Protein AF-A0A832WNU3-F1 (afdb_monomer_lite)

pLDDT: mean 85.03, std 15.89, range [37.69, 98.5]

Sequence (268 aa):
MKTITIGTDSLTKKEMKKLVYESEDLPKVQLFNSTDVIAGNPGSNIAIGFVYTWKSDSPPQDVLNIFQRLSNYSALTGLWRTTNGGRYALSNIAANPNINKLVLLVFGQKDNGHSLVDACENFWKYGTDQNGIIRNCKAANPKFEQIPPAALERIRQQADLIIIRDILSTDNLEPVIKALIQEPENAVPVDKFSSLDITYHSNHLQGRLLYDDGARFDSPFVVDLSAGAKNVKFESSNLSSVHGQSIQANNLSDAIEKLASFIFKNGS

Structure (mmCIF, N/CA/C/O backbone):
data_AF-A0A832WNU3-F1
#
_entry.id   AF-A0A832WNU3-F1
#
loop_
_atom_site.group_PDB
_atom_site.id
_atom_site.type_symbol
_atom_site.label_atom_id
_atom_site.label_alt_id
_atom_site.label_comp_id
_atom_site.label_asym_id
_atom_site.label_entity_id
_atom_site.label_seq_id
_atom_site.pdbx_PDB_ins_code
_atom_site.Cartn_x
_atom_site.Cartn_y
_atom_site.Cartn_z
_atom_site.occupancy
_atom_site.B_iso_or_equiv
_atom_site.auth_seq_id
_atom_site.auth_comp_id
_atom_site.auth_asym_id
_atom_site.auth_atom_id
_atom_site.pdbx_PDB_model_num
ATOM 1 N N . MET A 1 1 ? -6.119 -19.976 10.606 1.00 84.44 1 MET A N 1
ATOM 2 C CA . MET A 1 1 ? -6.506 -18.575 10.301 1.00 84.44 1 MET A CA 1
ATOM 3 C C . MET A 1 1 ? -7.988 -18.387 10.587 1.00 84.44 1 MET A C 1
ATOM 5 O O . MET A 1 1 ? -8.791 -19.184 10.112 1.00 84.44 1 MET A O 1
ATOM 9 N N . LYS A 1 2 ? -8.361 -17.350 11.345 1.00 89.62 2 LYS A N 1
ATOM 10 C CA . LYS A 1 2 ? -9.754 -17.063 11.725 1.00 89.62 2 LYS A CA 1
ATOM 11 C C . LYS A 1 2 ? -10.087 -15.591 11.506 1.00 89.62 2 LYS A C 1
ATOM 13 O O . LYS A 1 2 ? -9.317 -14.723 11.902 1.00 89.62 2 LYS A O 1
ATOM 18 N N . THR A 1 3 ? -11.259 -15.310 10.948 1.00 93.00 3 THR A N 1
ATOM 19 C CA . THR A 1 3 ? -11.791 -13.944 10.873 1.00 93.00 3 THR A CA 1
ATOM 20 C C . THR A 1 3 ? -12.499 -13.596 12.179 1.00 93.00 3 THR A C 1
ATOM 22 O O . THR A 1 3 ? -13.338 -14.361 12.659 1.00 93.00 3 THR A O 1
ATOM 25 N N . ILE A 1 4 ? -12.159 -12.448 12.758 1.00 94.69 4 ILE A N 1
ATOM 26 C CA . ILE A 1 4 ? -12.804 -11.884 13.944 1.00 94.69 4 ILE A CA 1
ATOM 27 C C . ILE A 1 4 ? -13.409 -10.522 13.613 1.00 94.69 4 ILE A C 1
ATOM 29 O O . ILE A 1 4 ? -12.869 -9.776 12.796 1.00 94.69 4 ILE A O 1
ATOM 33 N N . THR A 1 5 ? -14.509 -10.189 14.275 1.00 95.50 5 THR A N 1
ATOM 34 C CA . THR A 1 5 ? -15.076 -8.840 14.258 1.00 95.50 5 THR A CA 1
ATOM 35 C C . THR A 1 5 ? -14.388 -8.011 15.332 1.00 95.50 5 THR A C 1
ATOM 37 O O . THR A 1 5 ? -14.342 -8.426 16.488 1.00 95.50 5 THR A O 1
ATOM 40 N N . ILE A 1 6 ? -13.845 -6.858 14.945 1.00 93.62 6 ILE A N 1
ATOM 41 C CA . ILE A 1 6 ? -13.114 -5.950 15.844 1.00 93.62 6 ILE A CA 1
ATOM 42 C C . ILE A 1 6 ? -13.926 -4.709 16.228 1.00 93.62 6 ILE A C 1
ATOM 44 O O . ILE A 1 6 ? -13.536 -3.983 17.132 1.00 93.62 6 ILE A O 1
ATOM 48 N N . GLY A 1 7 ? -15.059 -4.465 15.569 1.00 93.69 7 GLY A N 1
ATOM 49 C CA . GLY A 1 7 ? -15.914 -3.323 15.866 1.00 93.69 7 GLY A CA 1
ATOM 50 C C . GLY A 1 7 ? -16.842 -2.976 14.711 1.00 93.69 7 GLY A C 1
ATOM 51 O O . GLY A 1 7 ? -17.042 -3.764 13.788 1.00 93.69 7 GLY A O 1
ATOM 52 N N . THR A 1 8 ? -17.412 -1.778 14.764 1.00 95.06 8 THR A N 1
ATOM 53 C CA . THR A 1 8 ? -18.182 -1.184 13.666 1.00 95.06 8 THR A CA 1
ATOM 54 C C . THR A 1 8 ? -17.551 0.150 13.315 1.00 95.06 8 THR A C 1
ATOM 56 O O . THR A 1 8 ? -17.298 0.957 14.203 1.00 95.06 8 THR A O 1
ATOM 59 N N . ASP A 1 9 ? -17.316 0.389 12.031 1.00 94.19 9 ASP A N 1
ATOM 60 C CA . ASP A 1 9 ? -16.792 1.654 11.544 1.00 94.19 9 ASP A CA 1
ATOM 61 C C . ASP A 1 9 ? -17.816 2.762 11.820 1.00 94.19 9 ASP A C 1
ATOM 63 O O . ASP A 1 9 ? -18.935 2.756 11.298 1.00 94.19 9 ASP A O 1
ATOM 67 N N . SER A 1 10 ? -17.447 3.714 12.676 1.00 93.69 10 SER A N 1
ATOM 68 C CA . SER A 1 10 ? -18.328 4.801 13.097 1.00 93.69 10 SER A CA 1
ATOM 69 C C . SER A 1 10 ? -18.694 5.750 11.947 1.00 93.69 10 SER A C 1
ATOM 71 O O . SER A 1 10 ? -19.759 6.376 12.006 1.00 93.69 10 SER A O 1
ATOM 73 N N . LEU A 1 11 ? -17.888 5.798 10.884 1.00 92.31 11 LEU A N 1
ATOM 74 C CA . LEU A 1 11 ? -18.064 6.639 9.702 1.00 92.31 11 LEU A CA 1
ATOM 75 C C . LEU A 1 11 ? -18.868 5.923 8.613 1.00 92.31 11 LEU A C 1
ATOM 77 O O . LEU A 1 11 ? -19.805 6.501 8.063 1.00 92.31 11 LEU A O 1
ATOM 81 N N . THR A 1 12 ? -18.550 4.659 8.322 1.00 91.88 12 THR A N 1
ATOM 82 C CA . THR A 1 12 ? -19.212 3.901 7.238 1.00 91.88 12 THR A CA 1
ATOM 83 C C . THR A 1 12 ? -20.362 3.009 7.707 1.00 91.88 12 THR A C 1
ATOM 85 O O . THR A 1 12 ? -21.115 2.495 6.879 1.00 91.88 12 THR A O 1
ATOM 88 N N . LYS A 1 13 ? -20.521 2.835 9.025 1.00 93.81 13 LYS A N 1
ATOM 89 C CA . LYS A 1 13 ? -21.498 1.948 9.685 1.00 93.81 13 LYS A CA 1
ATOM 90 C C . LYS A 1 13 ? -21.360 0.470 9.309 1.00 93.81 13 LYS A C 1
ATOM 92 O O . LYS A 1 13 ? -22.297 -0.303 9.498 1.00 93.81 13 LYS A O 1
ATOM 97 N N . LYS A 1 14 ? -20.204 0.065 8.777 1.00 92.88 14 LYS A N 1
ATOM 98 C CA . LYS A 1 14 ? -19.912 -1.323 8.404 1.00 92.88 14 LYS A CA 1
ATOM 99 C C . LYS A 1 14 ? -19.204 -2.055 9.532 1.00 92.88 14 LYS A C 1
ATOM 101 O O . LYS A 1 14 ? -18.420 -1.474 10.272 1.00 92.88 14 LYS A O 1
ATOM 106 N N . GLU A 1 15 ? -19.462 -3.350 9.633 1.00 94.56 15 GLU A N 1
ATOM 107 C CA . GLU A 1 15 ? -18.726 -4.231 10.533 1.00 94.56 15 GLU A CA 1
ATOM 108 C C . GLU A 1 15 ? -17.251 -4.304 10.105 1.00 94.56 15 GLU A C 1
ATOM 110 O O . GLU A 1 15 ? -16.952 -4.626 8.954 1.00 94.56 15 GLU A O 1
ATOM 115 N N . MET A 1 16 ? -16.337 -4.022 11.033 1.00 95.25 16 MET A N 1
ATOM 116 C CA . MET A 1 16 ? -14.898 -4.121 10.803 1.00 95.25 16 MET A CA 1
ATOM 117 C C . MET A 1 16 ? -14.398 -5.499 11.211 1.00 95.25 16 MET A C 1
ATOM 119 O O . MET A 1 16 ? -14.681 -5.985 12.311 1.00 95.25 16 MET A O 1
ATOM 123 N N . LYS A 1 17 ? -13.612 -6.119 10.331 1.00 96.06 17 LYS A N 1
ATOM 124 C CA . LYS A 1 17 ? -13.084 -7.472 10.525 1.00 96.06 17 LYS A CA 1
ATOM 125 C C . LYS A 1 17 ? -11.567 -7.484 10.450 1.00 96.06 17 LYS A C 1
ATOM 127 O O . LYS A 1 17 ? -10.966 -6.642 9.794 1.00 96.06 17 LYS A O 1
ATOM 132 N N . LYS A 1 18 ? -10.943 -8.462 11.098 1.00 94.69 18 LYS A N 1
ATOM 133 C CA . LYS A 1 18 ? -9.516 -8.774 10.960 1.00 94.69 18 LYS A CA 1
ATOM 134 C C . LYS A 1 18 ? -9.327 -10.272 10.866 1.00 94.69 18 LYS A C 1
ATOM 136 O O . LYS A 1 18 ? -10.077 -11.044 11.460 1.00 94.69 18 LYS A O 1
ATOM 141 N N . LEU A 1 19 ? -8.302 -10.675 10.138 1.00 92.81 19 LEU A N 1
ATOM 142 C CA . LEU A 1 19 ? -7.849 -12.050 10.088 1.00 92.81 19 LEU A CA 1
ATOM 143 C C . LEU A 1 19 ? -6.767 -12.225 11.148 1.00 92.81 19 LEU A C 1
ATOM 145 O O . LEU A 1 19 ? -5.746 -11.535 11.131 1.00 92.81 19 LEU A O 1
ATOM 149 N N . VAL A 1 20 ? -7.007 -13.147 12.072 1.00 89.12 20 VAL A N 1
ATOM 150 C CA . VAL A 1 20 ? -6.032 -13.594 13.061 1.00 89.12 20 VAL A CA 1
ATOM 151 C C . VAL A 1 20 ? -5.353 -14.844 12.526 1.00 89.12 20 VAL A C 1
ATOM 153 O O . VAL A 1 20 ? -5.997 -15.830 12.144 1.00 89.12 20 VAL A O 1
ATOM 156 N N . TYR A 1 21 ? -4.033 -14.769 12.493 1.00 79.75 21 TYR A N 1
ATOM 157 C CA . TYR A 1 21 ? -3.145 -15.854 12.122 1.00 79.75 21 TYR A CA 1
ATOM 158 C C . TYR A 1 21 ? -2.721 -16.574 13.402 1.00 79.75 21 TYR A C 1
ATOM 160 O O . TYR A 1 21 ? -2.352 -15.927 14.382 1.00 79.75 21 TYR A O 1
ATOM 168 N N . GLU A 1 22 ? -2.831 -17.899 13.420 1.00 72.31 22 GLU A N 1
ATOM 169 C CA . GLU A 1 22 ? -2.272 -18.701 14.513 1.00 72.31 22 GLU A CA 1
ATOM 170 C C . GLU A 1 22 ? -0.745 -18.748 14.343 1.00 72.31 22 GLU A C 1
ATOM 172 O O . GLU A 1 22 ? -0.242 -18.485 13.253 1.00 72.31 22 GLU A O 1
ATOM 177 N N . SER A 1 23 ? 0.019 -19.022 15.402 1.00 59.91 23 SER A N 1
ATOM 178 C CA . SER A 1 23 ? 1.489 -18.888 15.389 1.00 59.91 23 SER A CA 1
ATOM 179 C C . SER A 1 23 ? 2.202 -19.732 14.322 1.00 59.91 23 SER A C 1
ATOM 181 O O . SER A 1 23 ? 3.313 -19.391 13.927 1.00 59.91 23 SER A O 1
ATOM 183 N N . GLU A 1 24 ? 1.570 -20.803 13.838 1.00 51.28 24 GLU A N 1
ATOM 184 C CA . GLU A 1 24 ? 2.077 -21.658 12.749 1.00 51.28 24 GLU A CA 1
ATOM 185 C C . GLU A 1 24 ? 1.572 -21.236 11.356 1.00 51.28 24 GLU A C 1
ATOM 187 O O . GLU A 1 24 ? 2.079 -21.680 10.331 1.00 51.28 24 GLU A O 1
ATOM 192 N N . ASP A 1 25 ? 0.603 -20.325 11.325 1.00 53.31 25 ASP A N 1
ATOM 193 C CA . ASP A 1 25 ? -0.147 -19.841 10.169 1.00 53.31 25 ASP A CA 1
ATOM 194 C C . ASP A 1 25 ? 0.306 -18.420 9.800 1.00 53.31 25 ASP A C 1
ATOM 196 O O . ASP A 1 25 ? -0.528 -17.580 9.443 1.00 53.31 25 ASP A O 1
ATOM 200 N N . LEU A 1 26 ? 1.618 -18.118 9.889 1.00 53.41 26 LEU A N 1
ATOM 201 C CA . LEU A 1 26 ? 2.179 -16.901 9.279 1.00 53.41 26 LEU A CA 1
ATOM 202 C C . LEU A 1 26 ? 1.494 -16.730 7.921 1.00 53.41 26 LEU A C 1
ATOM 204 O O . LEU A 1 26 ? 1.375 -17.734 7.203 1.00 53.41 26 LEU A O 1
ATOM 208 N N . PRO A 1 27 ? 0.974 -15.529 7.579 1.00 53.97 27 PRO A N 1
ATOM 209 C CA . PRO A 1 27 ? 0.246 -15.383 6.337 1.00 53.97 27 PRO A CA 1
ATOM 210 C C . PRO A 1 27 ? 1.092 -15.999 5.237 1.00 53.97 27 PRO A C 1
ATOM 212 O O . PRO A 1 27 ? 2.325 -15.936 5.295 1.00 53.97 27 PRO A O 1
ATOM 215 N N . LYS A 1 28 ? 0.445 -16.597 4.238 1.00 55.44 28 LYS A N 1
ATOM 216 C CA . LYS A 1 28 ? 1.116 -17.084 3.026 1.00 55.44 28 LYS A CA 1
ATOM 217 C C . LYS A 1 28 ? 1.685 -15.904 2.214 1.00 55.44 28 LYS A C 1
ATOM 219 O O . LYS A 1 28 ? 1.534 -15.863 0.998 1.00 55.44 28 LYS A O 1
ATOM 224 N N . VAL A 1 29 ? 2.272 -14.913 2.890 1.00 53.53 29 VAL A N 1
ATOM 225 C CA . VAL A 1 29 ? 3.150 -13.884 2.380 1.00 53.53 29 VAL A CA 1
ATOM 226 C C . VAL A 1 29 ? 4.210 -14.635 1.619 1.00 53.53 29 VAL A C 1
ATOM 228 O O . VAL A 1 29 ? 5.020 -15.383 2.168 1.00 53.53 29 VAL A O 1
ATOM 231 N N . GLN A 1 30 ? 4.158 -14.465 0.317 1.00 54.81 30 GLN A N 1
ATOM 232 C CA . GLN A 1 30 ? 5.198 -14.955 -0.538 1.00 54.81 30 GLN A CA 1
ATOM 233 C C . GLN A 1 30 ? 6.339 -13.943 -0.393 1.00 54.81 30 GLN A C 1
ATOM 235 O O . GLN A 1 30 ? 6.433 -12.964 -1.132 1.00 54.81 30 GLN A O 1
ATOM 240 N N . LEU A 1 31 ? 7.151 -14.104 0.657 1.00 55.78 31 LEU A N 1
ATOM 241 C CA . LEU A 1 31 ? 8.293 -13.235 0.945 1.00 55.78 31 LEU A CA 1
ATOM 242 C C . LEU A 1 31 ? 9.342 -13.404 -0.157 1.00 55.78 31 LEU A C 1
ATOM 244 O O . LEU A 1 31 ? 10.306 -14.155 -0.040 1.00 55.78 31 LEU A O 1
ATOM 248 N N . PHE A 1 32 ? 9.118 -12.722 -1.270 1.00 55.00 32 PHE A N 1
ATOM 249 C CA . PHE A 1 32 ? 10.054 -12.636 -2.367 1.00 55.00 32 PHE A CA 1
ATOM 250 C C . PHE A 1 32 ? 11.049 -11.522 -2.068 1.00 55.00 32 PHE A C 1
ATOM 252 O O . PHE A 1 32 ? 10.648 -10.406 -1.741 1.00 55.00 32 PHE A O 1
ATOM 259 N N . ASN A 1 33 ? 12.335 -11.833 -2.235 1.00 54.06 33 ASN A N 1
ATOM 260 C CA . ASN A 1 33 ? 13.451 -10.907 -2.041 1.00 54.06 33 ASN A CA 1
ATOM 261 C C . ASN A 1 33 ? 13.615 -10.432 -0.578 1.00 54.06 33 ASN A C 1
ATOM 263 O O . ASN A 1 33 ? 13.489 -9.251 -0.265 1.00 54.06 33 ASN A O 1
ATOM 267 N N . SER A 1 34 ? 13.888 -11.380 0.329 1.00 57.03 34 SER A N 1
ATOM 268 C CA . SER A 1 34 ? 13.914 -11.183 1.790 1.00 57.03 34 SER A CA 1
ATOM 269 C C . SER A 1 34 ? 14.925 -10.154 2.309 1.00 57.03 34 SER A C 1
ATOM 271 O O . SER A 1 34 ? 14.831 -9.762 3.466 1.00 57.03 34 SER A O 1
ATOM 273 N N . THR A 1 35 ? 15.899 -9.724 1.503 1.00 67.12 35 THR A N 1
ATOM 274 C CA . THR A 1 35 ? 16.867 -8.689 1.909 1.00 67.12 35 THR A CA 1
ATOM 275 C C . THR A 1 35 ? 16.283 -7.281 1.849 1.00 67.12 35 THR A C 1
ATOM 277 O O . THR A 1 35 ? 16.726 -6.411 2.591 1.00 67.12 35 THR A O 1
ATOM 280 N N . ASP A 1 36 ? 15.265 -7.070 1.011 1.00 78.25 36 ASP A N 1
ATOM 281 C CA . ASP A 1 36 ? 14.705 -5.746 0.722 1.00 78.25 36 ASP A CA 1
ATOM 282 C C . ASP A 1 36 ? 13.327 -5.539 1.363 1.00 78.25 36 ASP A C 1
ATOM 284 O O . ASP A 1 36 ? 12.687 -4.512 1.133 1.00 78.25 36 ASP A O 1
ATOM 288 N N . VAL A 1 37 ? 12.853 -6.515 2.144 1.00 85.62 37 VAL A N 1
ATOM 289 C CA . VAL A 1 37 ? 11.527 -6.528 2.770 1.00 85.62 37 VAL A CA 1
ATOM 290 C C . VAL A 1 37 ? 11.649 -6.928 4.237 1.00 85.62 37 VAL A C 1
ATOM 292 O O . VAL A 1 37 ? 12.179 -7.986 4.561 1.00 85.62 37 VAL A O 1
ATOM 295 N N . ILE A 1 38 ? 11.087 -6.113 5.125 1.00 87.50 38 ILE A N 1
ATOM 296 C CA . ILE A 1 38 ? 10.845 -6.455 6.524 1.00 87.50 38 ILE A CA 1
ATOM 297 C C . ILE A 1 38 ? 9.379 -6.865 6.668 1.00 87.50 38 ILE A C 1
ATOM 299 O O . ILE A 1 38 ? 8.469 -6.095 6.347 1.00 87.50 38 ILE A O 1
ATOM 303 N N . ALA A 1 39 ? 9.161 -8.074 7.181 1.00 87.25 39 ALA A N 1
ATOM 304 C CA . ALA A 1 39 ? 7.858 -8.505 7.666 1.00 87.25 39 ALA A CA 1
ATOM 305 C C . ALA A 1 39 ? 7.650 -7.977 9.091 1.00 87.25 39 ALA A C 1
ATOM 307 O O . ALA A 1 39 ? 8.493 -8.190 9.962 1.00 87.25 39 ALA A O 1
ATOM 308 N N . GLY A 1 40 ? 6.543 -7.270 9.307 1.00 88.31 40 GLY A N 1
ATOM 309 C CA . GLY A 1 40 ? 6.140 -6.768 10.617 1.00 88.31 40 GLY A CA 1
ATOM 310 C C . GLY A 1 40 ? 4.966 -7.563 11.185 1.00 88.31 40 GLY A C 1
ATOM 311 O O . GLY A 1 40 ? 4.891 -8.783 11.038 1.00 88.31 40 GLY A O 1
ATOM 312 N N . ASN A 1 41 ? 4.027 -6.876 11.837 1.00 89.81 41 ASN A N 1
ATOM 313 C CA . ASN A 1 41 ? 2.851 -7.519 12.419 1.00 89.81 41 ASN A CA 1
ATOM 314 C C . ASN A 1 41 ? 1.847 -7.910 11.313 1.00 89.81 41 ASN A C 1
ATOM 316 O O . ASN A 1 41 ? 1.248 -7.015 10.714 1.00 89.81 41 ASN A O 1
ATOM 320 N N . PRO A 1 42 ? 1.561 -9.204 11.076 1.00 89.69 42 PRO A N 1
ATOM 321 C CA . PRO A 1 42 ? 0.618 -9.629 10.037 1.00 89.69 42 PRO A CA 1
ATOM 322 C C . PRO A 1 42 ? -0.830 -9.142 10.252 1.00 89.69 42 PRO A C 1
ATOM 324 O O . PRO A 1 42 ? -1.627 -9.147 9.310 1.00 89.69 42 PRO A O 1
ATOM 327 N N . GLY A 1 43 ? -1.181 -8.710 11.469 1.00 91.75 43 GLY A N 1
ATOM 328 C CA . GLY A 1 43 ? -2.453 -8.060 11.799 1.00 91.75 43 GLY A CA 1
ATOM 329 C C . GLY A 1 43 ? -2.548 -6.581 11.394 1.00 91.75 43 GLY A C 1
ATOM 330 O O . GLY A 1 43 ? -3.654 -6.033 11.333 1.00 91.75 43 GLY A O 1
ATOM 331 N N . SER A 1 44 ? -1.414 -5.929 11.110 1.00 94.88 44 SER A N 1
ATOM 332 C CA . SER A 1 44 ? -1.383 -4.526 10.686 1.00 94.88 44 SER A CA 1
ATOM 333 C C . SER A 1 44 ? -2.067 -4.345 9.331 1.00 94.88 44 SER A C 1
ATOM 335 O O . SER A 1 44 ? -2.042 -5.225 8.468 1.00 94.88 44 SER A O 1
ATOM 337 N N . ASN A 1 45 ? -2.688 -3.182 9.148 1.00 97.38 45 ASN A N 1
ATOM 338 C CA . ASN A 1 45 ? -3.375 -2.819 7.919 1.00 97.38 45 ASN A CA 1
ATOM 339 C C . ASN A 1 45 ? -2.500 -2.141 6.863 1.00 97.38 45 ASN A C 1
ATOM 341 O O . ASN A 1 45 ? -2.990 -1.832 5.775 1.00 97.38 45 ASN A O 1
ATOM 345 N N . ILE A 1 46 ? -1.223 -1.916 7.161 1.00 98.12 46 ILE A N 1
ATOM 346 C CA . ILE A 1 46 ? -0.347 -1.093 6.331 1.00 98.12 46 ILE A CA 1
ATOM 347 C C . ILE A 1 46 ? 0.708 -1.953 5.638 1.00 98.12 46 ILE A C 1
ATOM 349 O O . ILE A 1 46 ? 1.425 -2.722 6.280 1.00 98.12 46 ILE A O 1
ATOM 353 N N . ALA A 1 47 ? 0.861 -1.750 4.332 1.00 97.62 47 ALA A N 1
ATOM 354 C CA . ALA A 1 47 ? 2.074 -2.056 3.586 1.00 97.62 47 ALA A CA 1
ATOM 355 C C . ALA A 1 47 ? 2.786 -0.750 3.204 1.00 97.62 47 ALA A C 1
ATOM 357 O O . ALA A 1 47 ? 2.133 0.199 2.772 1.00 97.62 47 ALA A O 1
ATOM 358 N N . ILE A 1 48 ? 4.112 -0.699 3.338 1.00 97.81 48 ILE A N 1
ATOM 359 C CA . ILE A 1 48 ? 4.927 0.483 3.033 1.00 97.81 48 ILE A CA 1
ATOM 360 C C . ILE A 1 48 ? 5.945 0.146 1.940 1.00 97.81 48 ILE A C 1
ATOM 362 O O . ILE A 1 48 ? 6.761 -0.761 2.085 1.00 97.81 48 ILE A O 1
ATOM 366 N N . GLY A 1 49 ? 5.915 0.901 0.845 1.00 95.75 49 GLY A N 1
ATOM 367 C CA . GLY A 1 49 ? 6.905 0.867 -0.224 1.00 95.75 49 GLY A CA 1
ATOM 368 C C . GLY A 1 49 ? 7.797 2.101 -0.176 1.00 95.75 49 GLY A C 1
ATOM 369 O O . GLY A 1 49 ? 7.340 3.215 -0.422 1.00 95.75 49 GLY A O 1
ATOM 370 N N . PHE A 1 50 ? 9.082 1.910 0.094 1.00 94.00 50 PHE A N 1
ATOM 371 C CA . PHE A 1 50 ? 10.099 2.944 -0.066 1.00 94.00 50 PHE A CA 1
ATOM 372 C C . PHE A 1 50 ? 10.506 3.001 -1.531 1.00 94.00 50 PHE A C 1
ATOM 374 O O . PHE A 1 50 ? 11.206 2.116 -2.029 1.00 94.00 50 PHE A O 1
ATOM 381 N N . VAL A 1 51 ? 10.028 4.024 -2.235 1.00 91.88 51 VAL A N 1
ATOM 382 C CA . VAL A 1 51 ? 10.284 4.164 -3.662 1.00 91.88 51 VAL A CA 1
ATOM 383 C C . VAL A 1 51 ? 11.718 4.606 -3.865 1.00 91.88 51 VAL A C 1
ATOM 385 O O . VAL A 1 51 ? 12.170 5.627 -3.352 1.00 91.88 51 VAL A O 1
ATOM 388 N N . TYR A 1 52 ? 12.437 3.807 -4.636 1.00 80.75 52 TYR A N 1
ATOM 389 C CA . TYR A 1 52 ? 13.852 4.001 -4.849 1.00 80.75 52 TYR A CA 1
ATOM 390 C C . TYR A 1 52 ? 14.114 5.118 -5.862 1.00 80.75 52 TYR A C 1
ATOM 392 O O . TYR A 1 52 ? 13.896 4.943 -7.065 1.00 80.75 52 TYR A O 1
ATOM 400 N N . THR A 1 53 ? 14.631 6.245 -5.384 1.00 78.00 53 THR A N 1
ATOM 401 C CA . THR A 1 53 ? 14.931 7.419 -6.217 1.00 78.00 53 THR A CA 1
ATOM 402 C C . THR A 1 53 ? 16.416 7.818 -6.194 1.00 78.00 53 THR A C 1
ATOM 404 O O . THR A 1 53 ? 16.819 8.767 -6.860 1.00 78.00 53 THR A O 1
ATOM 407 N N . TRP A 1 54 ? 17.266 7.079 -5.474 1.00 77.81 54 TRP A N 1
ATOM 408 C CA . TRP A 1 54 ? 18.706 7.345 -5.342 1.00 77.81 54 TRP A CA 1
ATOM 409 C C . TRP A 1 54 ? 19.526 6.755 -6.494 1.00 77.81 54 TRP A C 1
ATOM 411 O O . TRP A 1 54 ? 19.103 5.835 -7.190 1.00 77.81 54 TRP A O 1
ATOM 421 N N . LYS A 1 55 ? 20.738 7.292 -6.679 1.00 74.50 55 LYS A N 1
ATOM 422 C CA . LYS A 1 55 ? 21.702 6.796 -7.675 1.00 74.50 55 LYS A CA 1
ATOM 423 C C . LYS A 1 55 ? 22.521 5.599 -7.187 1.00 74.50 55 LYS A C 1
ATOM 425 O O . LYS A 1 55 ? 22.941 4.796 -8.010 1.00 74.50 55 LYS A O 1
ATOM 430 N N . SER A 1 56 ? 22.811 5.534 -5.888 1.00 78.88 56 SER A N 1
ATOM 431 C CA . SER A 1 56 ? 23.590 4.455 -5.271 1.00 78.88 56 SER A CA 1
ATOM 432 C C . SER A 1 56 ? 22.736 3.221 -5.084 1.00 78.88 56 SER A C 1
ATOM 434 O O . SER A 1 56 ? 21.582 3.383 -4.710 1.00 78.88 56 SER A O 1
ATOM 436 N N . ASP A 1 57 ? 23.331 2.029 -5.220 1.00 73.88 57 ASP A N 1
ATOM 437 C CA . ASP A 1 57 ? 22.625 0.750 -5.068 1.00 73.88 57 ASP A CA 1
ATOM 438 C C . ASP A 1 57 ? 21.964 0.564 -3.686 1.00 73.88 57 ASP A C 1
ATOM 440 O O . ASP A 1 57 ? 20.916 -0.078 -3.595 1.00 73.88 57 ASP A O 1
ATOM 444 N N . SER A 1 58 ? 22.472 1.241 -2.652 1.00 80.69 58 SER A N 1
ATOM 445 C CA . SER A 1 58 ? 21.888 1.267 -1.305 1.00 80.69 58 SER A CA 1
ATOM 446 C C . SER A 1 58 ? 21.193 2.600 -0.985 1.00 80.69 58 SER A C 1
ATOM 448 O O . SER A 1 58 ? 21.687 3.653 -1.408 1.00 80.69 58 SER A O 1
ATOM 450 N N . PRO A 1 59 ? 20.096 2.592 -0.200 1.00 84.44 59 PRO A N 1
ATOM 451 C CA . PRO A 1 59 ? 19.490 3.815 0.319 1.00 84.44 59 PRO A CA 1
ATOM 452 C C . PRO A 1 59 ? 20.428 4.571 1.280 1.00 84.44 59 PRO A C 1
ATOM 454 O O . PRO A 1 59 ? 21.246 3.940 1.955 1.00 84.44 59 PRO A O 1
ATOM 457 N N . PRO A 1 60 ? 20.287 5.903 1.396 1.00 87.81 60 PRO A N 1
ATOM 458 C CA . PRO A 1 60 ? 20.934 6.691 2.445 1.00 87.81 60 PRO A CA 1
ATOM 459 C C . PRO A 1 60 ? 20.647 6.167 3.867 1.00 87.81 60 PRO A C 1
ATOM 461 O O . PRO A 1 60 ? 19.597 5.578 4.127 1.00 87.81 60 PRO A O 1
ATOM 464 N N . GLN A 1 61 ? 21.571 6.384 4.811 1.00 88.75 61 GLN A N 1
ATOM 465 C CA . GLN A 1 61 ? 21.470 5.812 6.163 1.00 88.75 61 GLN A CA 1
ATOM 466 C C . GLN A 1 61 ? 20.254 6.325 6.950 1.00 88.75 61 GLN A C 1
ATOM 468 O O . GLN A 1 61 ? 19.620 5.570 7.681 1.00 88.75 61 GLN A O 1
ATOM 473 N N . ASP A 1 62 ? 19.908 7.597 6.801 1.00 88.81 62 ASP A N 1
ATOM 474 C CA . ASP A 1 62 ? 18.701 8.200 7.367 1.00 88.81 62 ASP A CA 1
ATOM 475 C C . ASP A 1 62 ? 17.426 7.535 6.828 1.00 88.81 62 ASP A C 1
ATOM 477 O O . ASP A 1 62 ? 16.514 7.247 7.606 1.00 88.81 62 ASP A O 1
ATOM 481 N N . VAL A 1 63 ? 17.401 7.196 5.533 1.00 90.12 63 VAL A N 1
ATOM 482 C CA . VAL A 1 63 ? 16.319 6.423 4.905 1.00 90.12 63 VAL A CA 1
ATOM 483 C C . VAL A 1 63 ? 16.248 5.004 5.478 1.00 90.12 63 VAL A C 1
ATOM 485 O O . VAL A 1 63 ? 15.160 4.520 5.784 1.00 90.12 63 VAL A O 1
ATOM 488 N N . LEU A 1 64 ? 17.386 4.336 5.679 1.00 89.56 64 LEU A N 1
ATOM 489 C CA . LEU A 1 64 ? 17.424 3.008 6.306 1.00 89.56 64 LEU A CA 1
ATOM 490 C C . LEU A 1 64 ? 16.938 3.040 7.763 1.00 89.56 64 LEU A C 1
ATOM 492 O O . LEU A 1 64 ? 16.212 2.145 8.196 1.00 89.56 64 LEU A O 1
ATOM 496 N N . ASN A 1 65 ? 17.283 4.088 8.510 1.00 91.81 65 ASN A N 1
ATOM 497 C CA . ASN A 1 65 ? 16.840 4.255 9.892 1.00 91.81 65 ASN A CA 1
ATOM 498 C C . ASN A 1 65 ? 15.314 4.427 9.968 1.00 91.81 65 ASN A C 1
ATOM 500 O O . ASN A 1 65 ? 14.657 3.779 10.786 1.00 91.81 65 ASN A O 1
ATOM 504 N N . ILE A 1 66 ? 14.723 5.260 9.101 1.00 93.62 66 ILE A N 1
ATOM 505 C CA . ILE A 1 66 ? 13.260 5.406 9.052 1.00 93.62 66 ILE A CA 1
ATOM 506 C C . ILE A 1 66 ? 12.583 4.138 8.513 1.00 93.62 66 ILE A C 1
ATOM 508 O O . ILE A 1 66 ? 11.522 3.772 9.007 1.00 93.62 66 ILE A O 1
ATOM 512 N N . PHE A 1 67 ? 13.200 3.426 7.567 1.00 92.69 67 PHE A N 1
ATOM 513 C CA . PHE A 1 67 ? 12.714 2.145 7.049 1.00 92.69 67 PHE A CA 1
ATOM 514 C C . PHE A 1 67 ? 12.532 1.119 8.173 1.00 92.69 67 PHE A C 1
ATOM 516 O O . PHE A 1 67 ? 11.455 0.542 8.317 1.00 92.69 67 PHE A O 1
ATOM 523 N N . GLN A 1 68 ? 13.544 0.964 9.031 1.00 92.00 68 GLN A N 1
ATOM 524 C CA . GLN A 1 68 ? 13.465 0.096 10.209 1.00 92.00 68 GLN A CA 1
ATOM 525 C C . GLN A 1 68 ? 12.459 0.602 11.248 1.00 92.00 68 GLN A C 1
ATOM 527 O O . GLN A 1 68 ? 11.758 -0.189 11.868 1.00 92.00 68 GLN A O 1
ATOM 532 N N . ARG A 1 69 ? 12.361 1.920 11.456 1.00 94.06 69 ARG A N 1
ATOM 533 C CA . ARG A 1 69 ? 11.417 2.480 12.431 1.00 94.06 69 ARG A CA 1
ATOM 534 C C . ARG A 1 69 ? 9.963 2.271 12.009 1.00 94.06 69 ARG A C 1
ATOM 536 O O . ARG A 1 69 ? 9.137 1.911 12.845 1.00 94.06 69 ARG A O 1
ATOM 543 N N . LEU A 1 70 ? 9.650 2.497 10.731 1.00 95.81 70 LEU A N 1
ATOM 5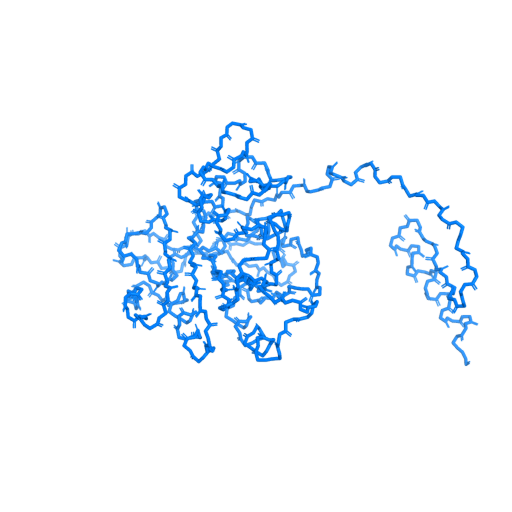44 C CA . LEU A 1 70 ? 8.289 2.381 10.204 1.00 95.81 70 LEU A CA 1
ATOM 545 C C . LEU A 1 70 ? 7.830 0.929 10.047 1.00 95.81 70 LEU A C 1
ATOM 547 O O . LEU A 1 70 ? 6.628 0.672 10.147 1.00 95.81 70 LEU A O 1
ATOM 551 N N . SER A 1 71 ? 8.755 -0.021 9.872 1.00 93.62 71 SER A N 1
ATOM 552 C CA . SER A 1 71 ? 8.404 -1.438 9.742 1.00 93.62 71 SER A CA 1
ATOM 553 C C . SER A 1 71 ? 7.663 -1.983 10.968 1.00 93.62 71 SER A C 1
ATOM 555 O O . SER A 1 71 ? 6.759 -2.802 10.801 1.00 93.62 71 SER A O 1
ATOM 557 N N . ASN A 1 72 ? 7.929 -1.434 12.162 1.00 93.38 72 ASN A N 1
ATOM 558 C CA . ASN A 1 72 ? 7.247 -1.769 13.420 1.00 93.38 72 ASN A CA 1
ATOM 559 C C . ASN A 1 72 ? 5.729 -1.511 13.406 1.00 93.38 72 ASN A C 1
ATOM 561 O O . ASN A 1 72 ? 5.003 -2.104 14.201 1.00 93.38 72 ASN A O 1
ATOM 565 N N . TYR A 1 73 ? 5.238 -0.636 12.524 1.00 95.44 73 TYR A N 1
ATOM 566 C CA . TYR A 1 73 ? 3.811 -0.302 12.412 1.00 95.44 73 TYR A CA 1
ATOM 567 C C . TYR A 1 73 ? 3.108 -1.036 11.265 1.00 95.44 73 TYR A C 1
ATOM 569 O O . TYR A 1 73 ? 1.883 -0.996 11.154 1.00 95.44 73 TYR A O 1
ATOM 577 N N . SER A 1 74 ? 3.869 -1.694 10.392 1.00 95.56 74 SER A N 1
ATOM 578 C CA . SER A 1 74 ? 3.375 -2.275 9.144 1.00 95.56 74 SER A CA 1
ATOM 579 C C . SER A 1 74 ? 3.255 -3.794 9.219 1.00 95.56 74 SER A C 1
ATOM 581 O O . SER A 1 74 ? 3.908 -4.442 10.036 1.00 95.56 74 SER A O 1
ATOM 583 N N . ALA A 1 75 ? 2.468 -4.372 8.318 1.00 93.88 75 ALA A N 1
ATOM 584 C CA . ALA A 1 75 ? 2.558 -5.794 8.017 1.00 93.88 75 ALA A CA 1
ATOM 585 C C . ALA A 1 75 ? 3.777 -6.080 7.137 1.00 93.88 75 ALA A C 1
ATOM 587 O O . ALA A 1 75 ? 4.441 -7.101 7.305 1.00 93.88 75 ALA A O 1
ATOM 588 N N . LEU A 1 76 ? 4.073 -5.170 6.207 1.00 92.88 76 LEU A N 1
ATOM 589 C CA . LEU A 1 76 ? 5.175 -5.284 5.260 1.00 92.88 76 LEU A CA 1
ATOM 590 C C . LEU A 1 76 ? 5.784 -3.912 5.003 1.00 92.88 76 LEU A C 1
ATOM 592 O O . LEU A 1 76 ? 5.064 -2.961 4.708 1.00 92.88 76 LEU A O 1
ATOM 596 N N . THR A 1 77 ? 7.107 -3.830 5.038 1.00 94.44 77 THR A N 1
ATOM 597 C CA . THR A 1 77 ? 7.853 -2.653 4.590 1.00 94.44 77 THR A CA 1
ATOM 598 C C . THR A 1 77 ? 8.950 -3.098 3.642 1.00 94.44 77 THR A C 1
ATOM 600 O O . THR A 1 77 ? 9.705 -4.001 3.981 1.00 94.44 77 THR A O 1
ATOM 603 N N . GLY A 1 78 ? 9.048 -2.500 2.455 1.00 92.56 78 GLY A N 1
ATOM 604 C CA . GLY A 1 78 ? 10.035 -2.922 1.465 1.00 92.56 78 GLY A CA 1
ATOM 605 C C . GLY A 1 78 ? 10.547 -1.807 0.564 1.00 92.56 78 GLY A C 1
ATOM 606 O O . GLY A 1 78 ? 9.880 -0.791 0.366 1.00 92.56 78 GLY A O 1
ATOM 607 N N . LEU A 1 79 ? 11.749 -1.999 0.025 1.00 90.62 79 LEU A N 1
ATOM 608 C CA . LEU A 1 79 ? 12.323 -1.135 -1.003 1.00 90.62 79 LEU A CA 1
ATOM 609 C C . LEU A 1 79 ? 11.713 -1.499 -2.363 1.00 90.62 79 LEU A C 1
ATOM 611 O O . LEU A 1 79 ? 11.680 -2.667 -2.747 1.00 90.62 79 LEU A O 1
ATOM 615 N N . TRP A 1 80 ? 11.238 -0.507 -3.118 1.00 90.38 80 TRP A N 1
ATOM 616 C CA . TRP A 1 80 ? 10.550 -0.738 -4.387 1.00 90.38 80 TRP A CA 1
ATOM 617 C C . TRP A 1 80 ? 11.094 0.165 -5.496 1.00 90.38 80 TRP A C 1
ATOM 619 O O . TRP A 1 80 ? 10.893 1.379 -5.512 1.00 90.38 80 TRP A O 1
ATOM 629 N N . ARG A 1 81 ? 11.810 -0.447 -6.447 1.00 85.56 81 ARG A N 1
ATOM 630 C CA . ARG A 1 81 ? 12.544 0.274 -7.497 1.00 85.56 81 ARG A CA 1
ATOM 631 C C . ARG A 1 81 ? 11.815 0.391 -8.832 1.00 85.56 81 ARG A C 1
ATOM 633 O O . ARG A 1 81 ? 11.902 1.434 -9.473 1.00 85.56 81 ARG A O 1
ATOM 640 N N . THR A 1 82 ? 11.139 -0.667 -9.279 1.00 87.25 82 THR A N 1
ATOM 641 C CA . THR A 1 82 ? 10.622 -0.766 -10.656 1.00 87.25 82 THR A CA 1
ATOM 642 C C . THR A 1 82 ? 9.214 -1.350 -10.707 1.00 87.25 82 THR A C 1
ATOM 644 O O . THR A 1 82 ? 8.781 -2.047 -9.785 1.00 87.25 82 THR A O 1
ATOM 647 N N . THR A 1 83 ? 8.505 -1.128 -11.816 1.00 88.00 83 THR A N 1
ATOM 648 C CA . THR A 1 83 ? 7.182 -1.726 -12.070 1.00 88.00 83 THR A CA 1
ATOM 649 C C . THR A 1 83 ? 7.219 -3.258 -12.086 1.00 88.00 83 THR A C 1
ATOM 651 O O . THR A 1 83 ? 6.288 -3.891 -11.593 1.00 88.00 83 THR A O 1
ATOM 654 N N . ASN A 1 84 ? 8.330 -3.868 -12.516 1.00 86.19 84 ASN A N 1
ATOM 655 C CA . ASN A 1 84 ? 8.524 -5.325 -12.490 1.00 86.19 84 ASN A CA 1
ATOM 656 C C . ASN A 1 84 ? 8.483 -5.903 -11.066 1.00 86.19 84 ASN A C 1
ATOM 658 O O . ASN A 1 84 ? 7.973 -7.004 -10.864 1.00 86.19 84 ASN A O 1
ATOM 662 N N . GLY A 1 85 ? 8.979 -5.156 -10.072 1.00 87.62 85 GLY A N 1
ATOM 663 C CA . GLY A 1 85 ? 8.875 -5.530 -8.656 1.00 87.62 85 GLY A CA 1
ATOM 664 C C . GLY A 1 85 ? 7.433 -5.550 -8.139 1.00 87.62 85 GLY A C 1
ATOM 665 O O . GLY A 1 85 ? 7.150 -6.181 -7.120 1.00 87.62 85 GLY A O 1
ATOM 666 N N . GLY A 1 86 ? 6.499 -4.934 -8.875 1.00 89.31 86 GLY A N 1
ATOM 667 C CA . GLY A 1 86 ? 5.085 -4.914 -8.529 1.00 89.31 86 GLY A CA 1
ATOM 668 C C . GLY A 1 86 ? 4.481 -6.302 -8.406 1.00 89.31 86 GLY A C 1
ATOM 669 O O . GLY A 1 86 ? 3.638 -6.499 -7.541 1.00 89.31 86 GLY A O 1
ATOM 670 N N . ARG A 1 87 ? 4.974 -7.304 -9.145 1.00 89.75 87 ARG A N 1
ATOM 671 C CA . ARG A 1 87 ? 4.488 -8.681 -8.983 1.00 89.75 87 ARG A CA 1
ATOM 672 C C . ARG A 1 87 ? 4.677 -9.223 -7.566 1.00 89.75 87 ARG A C 1
ATOM 674 O O . ARG A 1 87 ? 3.848 -9.978 -7.078 1.00 89.75 87 ARG A O 1
ATOM 681 N N . TYR A 1 88 ? 5.747 -8.822 -6.889 1.00 89.19 88 TYR A N 1
ATOM 682 C CA . TYR A 1 88 ? 6.046 -9.275 -5.536 1.00 89.19 88 TYR A CA 1
ATOM 683 C C . TYR A 1 88 ? 5.272 -8.457 -4.505 1.00 89.19 88 TYR A C 1
ATOM 685 O O . TYR A 1 88 ? 4.591 -9.024 -3.654 1.00 89.19 88 TYR A O 1
ATOM 693 N N . ALA A 1 89 ? 5.314 -7.127 -4.629 1.00 91.88 89 ALA A N 1
ATOM 694 C CA . ALA A 1 89 ? 4.607 -6.226 -3.723 1.00 91.88 89 ALA A CA 1
ATOM 695 C C . ALA A 1 89 ? 3.090 -6.484 -3.740 1.00 91.88 89 ALA A C 1
ATOM 697 O O . ALA A 1 89 ? 2.477 -6.698 -2.698 1.00 91.88 89 ALA A O 1
ATOM 698 N N . LEU A 1 90 ? 2.493 -6.542 -4.931 1.00 94.56 90 LEU A N 1
ATOM 699 C CA . LEU A 1 90 ? 1.055 -6.720 -5.114 1.00 94.56 90 LEU A CA 1
ATOM 700 C C . LEU A 1 90 ? 0.579 -8.120 -4.709 1.00 94.56 90 LEU A C 1
ATOM 702 O O . LEU A 1 90 ? -0.472 -8.235 -4.082 1.00 94.56 90 LEU A O 1
ATOM 706 N N . SER A 1 91 ? 1.359 -9.173 -4.984 1.00 92.31 91 SER A N 1
ATOM 707 C CA . SER A 1 91 ? 1.024 -10.531 -4.519 1.00 92.31 91 SER A CA 1
ATOM 708 C C . SER A 1 91 ? 1.020 -10.622 -2.996 1.00 92.31 91 SER A C 1
ATOM 710 O O . SER A 1 91 ? 0.123 -11.230 -2.420 1.00 92.31 91 SER A O 1
ATOM 712 N N . ASN A 1 92 ? 1.974 -9.967 -2.330 1.00 91.25 92 ASN A N 1
ATOM 713 C CA . ASN A 1 92 ? 2.027 -9.941 -0.872 1.00 91.25 92 ASN A CA 1
ATOM 714 C C . ASN A 1 92 ? 0.871 -9.166 -0.238 1.00 91.25 92 ASN A C 1
ATOM 716 O O . ASN A 1 92 ? 0.333 -9.601 0.778 1.00 91.25 92 ASN A O 1
ATOM 720 N N . ILE A 1 93 ? 0.446 -8.064 -0.861 1.00 94.69 93 ILE A N 1
ATOM 721 C CA . ILE A 1 93 ? -0.763 -7.343 -0.448 1.00 94.69 93 ILE A CA 1
ATOM 722 C C . ILE A 1 93 ? -1.987 -8.252 -0.600 1.00 94.69 93 ILE A C 1
ATOM 724 O O . ILE A 1 93 ? -2.732 -8.441 0.357 1.00 94.69 93 ILE A O 1
ATOM 728 N N . ALA A 1 94 ? -2.169 -8.875 -1.767 1.00 95.19 94 ALA A N 1
ATOM 729 C CA . ALA A 1 94 ? -3.298 -9.767 -2.038 1.00 95.19 94 ALA A CA 1
ATOM 730 C C . ALA A 1 94 ? -3.359 -10.976 -1.080 1.00 95.19 94 ALA A C 1
ATOM 732 O O . ALA A 1 94 ? -4.445 -11.421 -0.700 1.00 95.19 94 ALA A O 1
ATOM 733 N N . ALA A 1 95 ? -2.198 -11.481 -0.655 1.00 92.88 95 ALA A N 1
ATOM 734 C CA . ALA A 1 95 ? -2.081 -12.609 0.261 1.00 92.88 95 ALA A CA 1
ATOM 735 C C . ALA A 1 95 ? -2.425 -12.270 1.724 1.00 92.88 95 ALA A C 1
ATOM 737 O O . ALA A 1 95 ? -2.695 -13.188 2.496 1.00 92.88 95 ALA A O 1
ATOM 738 N N . ASN A 1 96 ? -2.446 -10.991 2.120 1.00 94.00 96 ASN A N 1
ATOM 739 C CA . ASN A 1 96 ? -2.829 -10.578 3.472 1.00 94.00 96 ASN A CA 1
ATOM 740 C C . ASN A 1 96 ? -4.014 -9.591 3.448 1.00 94.00 96 ASN A C 1
ATOM 742 O O . ASN A 1 96 ? -3.804 -8.383 3.324 1.00 94.00 96 ASN A O 1
ATOM 746 N N . PRO A 1 97 ? -5.257 -10.074 3.640 1.00 95.94 97 PRO A N 1
ATOM 747 C CA . PRO A 1 97 ? -6.460 -9.239 3.626 1.00 95.94 97 PRO A CA 1
ATOM 748 C C . PRO A 1 97 ? -6.522 -8.150 4.696 1.00 95.94 97 PRO A C 1
ATOM 750 O O . PRO A 1 97 ? -7.302 -7.213 4.540 1.00 95.94 97 PRO A O 1
ATOM 753 N N . ASN A 1 98 ? -5.718 -8.251 5.763 1.00 96.50 98 ASN A N 1
ATOM 754 C CA . ASN A 1 98 ? -5.629 -7.182 6.754 1.00 96.50 98 ASN A CA 1
ATOM 755 C C . ASN A 1 98 ? -5.061 -5.901 6.146 1.00 96.50 98 ASN A C 1
ATOM 757 O O . ASN A 1 98 ? -5.441 -4.825 6.597 1.00 96.50 98 ASN A O 1
ATOM 761 N N . ILE A 1 99 ? -4.195 -6.009 5.128 1.00 97.44 99 ILE A N 1
ATOM 762 C CA . ILE A 1 99 ? -3.578 -4.865 4.456 1.00 97.44 99 ILE A CA 1
ATOM 763 C C . ILE A 1 99 ? -4.643 -4.127 3.644 1.00 97.44 99 ILE A C 1
ATOM 765 O O . ILE A 1 99 ? -4.997 -4.553 2.543 1.00 97.44 99 ILE A O 1
ATOM 769 N N . ASN A 1 100 ? -5.113 -3.001 4.178 1.00 97.31 100 ASN A N 1
ATOM 770 C CA . ASN A 1 100 ? -6.075 -2.106 3.537 1.00 97.31 100 ASN A CA 1
ATOM 771 C C . ASN A 1 100 ? -5.480 -0.724 3.194 1.00 97.31 100 ASN A C 1
ATOM 773 O O . ASN A 1 100 ? -6.193 0.134 2.669 1.00 97.31 100 ASN A O 1
ATOM 777 N N . LYS A 1 101 ? -4.182 -0.504 3.445 1.00 98.38 101 LYS A N 1
ATOM 778 C CA . LYS A 1 101 ? -3.423 0.687 3.033 1.00 98.38 101 LYS A CA 1
ATOM 779 C C . LYS A 1 101 ? -2.099 0.270 2.396 1.00 98.38 101 LYS A C 1
ATOM 781 O O . LYS A 1 101 ? -1.321 -0.466 3.000 1.00 98.38 101 LYS A O 1
ATOM 786 N N . LEU A 1 102 ? -1.816 0.786 1.205 1.00 98.44 102 LEU A N 1
ATOM 787 C CA . LEU A 1 102 ? -0.488 0.794 0.600 1.00 98.44 102 LEU A CA 1
ATOM 788 C C . LEU A 1 102 ? 0.052 2.224 0.640 1.00 98.44 102 LEU A C 1
ATOM 790 O O . LEU A 1 102 ? -0.496 3.114 -0.006 1.00 98.44 102 LEU A O 1
ATOM 794 N N . VAL A 1 103 ? 1.140 2.435 1.374 1.00 98.50 103 VAL A N 1
ATOM 795 C CA . VAL A 1 103 ? 1.819 3.728 1.485 1.00 98.50 103 VAL A CA 1
ATOM 796 C C . VAL A 1 103 ? 3.089 3.702 0.648 1.00 98.50 103 VAL A C 1
ATOM 798 O O . VAL A 1 103 ? 3.957 2.864 0.873 1.00 98.50 103 VAL A O 1
ATOM 801 N N . LEU A 1 104 ? 3.229 4.625 -0.297 1.00 97.44 104 LEU A N 1
ATOM 802 C CA . LEU A 1 104 ? 4.452 4.834 -1.065 1.00 97.44 104 LEU A CA 1
ATOM 803 C C . LEU A 1 104 ? 5.170 6.081 -0.556 1.00 97.44 104 LEU A C 1
ATOM 805 O O . LEU A 1 104 ? 4.614 7.177 -0.586 1.00 97.44 104 LEU A O 1
ATOM 809 N N . LEU A 1 105 ? 6.409 5.909 -0.106 1.00 95.75 105 LEU A N 1
ATOM 810 C CA . LEU A 1 105 ? 7.276 6.992 0.346 1.00 95.75 105 LEU A CA 1
ATOM 811 C C . LEU A 1 105 ? 8.268 7.325 -0.764 1.00 95.75 105 LEU A C 1
ATOM 813 O O . LEU A 1 105 ? 9.110 6.496 -1.111 1.00 95.75 105 LEU A O 1
ATOM 817 N N . VAL A 1 106 ? 8.150 8.525 -1.327 1.00 93.19 106 VAL A N 1
ATOM 818 C CA . VAL A 1 106 ? 8.980 9.009 -2.431 1.00 93.19 106 VAL A CA 1
ATOM 819 C C . VAL A 1 106 ? 9.831 10.164 -1.927 1.00 93.19 106 VAL A C 1
ATOM 821 O O . VAL A 1 106 ? 9.338 11.245 -1.609 1.00 93.19 106 VAL A O 1
ATOM 824 N N . PHE A 1 107 ? 11.129 9.929 -1.848 1.00 88.81 107 PHE A N 1
ATOM 825 C CA . PHE A 1 107 ? 12.092 10.925 -1.400 1.00 88.81 107 PHE A CA 1
ATOM 826 C C . PHE A 1 107 ? 12.530 11.786 -2.580 1.00 88.81 107 PHE A C 1
ATOM 828 O O . PHE A 1 107 ? 12.633 11.252 -3.686 1.00 88.81 107 PHE A O 1
ATOM 835 N N . GLY A 1 108 ? 12.771 13.083 -2.328 1.00 74.56 108 GLY A N 1
ATOM 836 C CA . GLY A 1 108 ? 12.815 14.210 -3.289 1.00 74.56 108 GLY A CA 1
ATOM 837 C C . GLY A 1 108 ? 13.851 14.187 -4.425 1.00 74.56 108 GLY A C 1
ATOM 838 O O . GLY A 1 108 ? 14.264 15.230 -4.924 1.00 74.56 108 GLY A O 1
ATOM 839 N N . GLN A 1 109 ? 14.301 13.012 -4.843 1.00 69.38 109 GLN A N 1
ATOM 840 C CA . GLN A 1 109 ? 15.051 12.794 -6.068 1.00 69.38 109 GLN A CA 1
ATOM 841 C C . GLN A 1 109 ? 14.094 12.522 -7.238 1.00 69.38 109 GLN A C 1
ATOM 843 O O . GLN A 1 109 ? 12.980 12.022 -7.078 1.00 69.38 109 GLN A O 1
ATOM 848 N N . LYS A 1 110 ? 14.565 12.840 -8.445 1.00 65.44 110 LYS A N 1
ATOM 849 C CA . LYS A 1 110 ? 13.826 12.645 -9.695 1.00 65.44 110 LYS A CA 1
ATOM 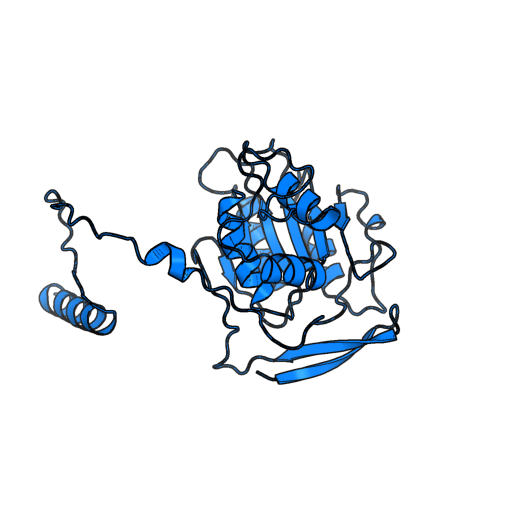850 C C . LYS A 1 110 ? 13.539 11.155 -9.927 1.00 65.44 110 LYS A C 1
ATOM 852 O O . LYS A 1 110 ? 14.359 10.308 -9.580 1.00 65.44 110 LYS A O 1
ATOM 857 N N . ASP A 1 111 ? 12.397 10.856 -10.551 1.00 68.56 111 ASP A N 1
ATOM 858 C CA . ASP A 1 111 ? 12.024 9.497 -10.963 1.00 68.56 111 ASP A CA 1
ATOM 859 C C . ASP A 1 111 ? 13.190 8.792 -11.677 1.00 68.56 111 ASP A C 1
ATOM 861 O O . ASP A 1 111 ? 13.861 9.380 -12.529 1.00 68.56 111 ASP A O 1
ATOM 865 N N . ASN A 1 112 ? 13.426 7.528 -11.327 1.00 73.31 112 ASN A N 1
ATOM 866 C CA . ASN A 1 112 ? 14.547 6.733 -11.832 1.00 73.31 112 ASN A CA 1
ATOM 867 C C . ASN A 1 112 ? 14.361 6.250 -13.291 1.00 73.31 112 ASN A C 1
ATOM 869 O O . ASN A 1 112 ? 15.146 5.436 -13.774 1.00 73.31 112 ASN A O 1
ATOM 873 N N . GLY A 1 113 ? 13.325 6.730 -13.986 1.00 75.94 113 GLY A N 1
ATOM 874 C CA . GLY A 1 113 ? 12.974 6.376 -15.359 1.00 75.94 113 GLY A CA 1
ATOM 875 C C . GLY A 1 113 ? 11.981 5.218 -15.461 1.00 75.94 113 GLY A C 1
ATOM 876 O O . GLY A 1 113 ? 11.392 5.019 -16.522 1.00 75.94 113 GLY A O 1
ATOM 877 N N . HIS A 1 114 ? 11.744 4.470 -14.378 1.00 83.44 114 HIS A N 1
ATOM 878 C CA . HIS A 1 114 ? 10.749 3.397 -14.370 1.00 83.44 114 HIS A CA 1
ATOM 879 C C . HIS A 1 114 ? 9.324 3.902 -14.143 1.00 83.44 114 HIS A C 1
ATOM 881 O O . HIS A 1 114 ? 8.388 3.147 -14.405 1.00 83.44 114 HIS A O 1
ATOM 887 N N . SER A 1 115 ? 9.142 5.142 -13.669 1.00 90.38 115 SER A N 1
ATOM 888 C CA . SER A 1 115 ? 7.823 5.747 -13.443 1.00 90.38 115 SER A CA 1
ATOM 889 C C . SER A 1 115 ? 6.906 4.874 -12.584 1.00 90.38 115 SER A C 1
ATOM 891 O O . SER A 1 115 ? 5.701 4.788 -12.812 1.00 90.38 115 SER A O 1
ATOM 893 N N . LEU A 1 116 ? 7.485 4.215 -11.572 1.00 92.38 116 LEU A N 1
ATOM 894 C CA . LEU A 1 116 ? 6.764 3.304 -10.682 1.00 92.38 116 LEU A CA 1
ATOM 895 C C . LEU A 1 116 ? 5.590 4.008 -9.995 1.00 92.38 116 LEU A C 1
ATOM 897 O O . LEU A 1 116 ? 4.495 3.458 -9.913 1.00 92.38 116 LEU A O 1
ATOM 901 N N . VAL A 1 117 ? 5.812 5.229 -9.508 1.00 93.75 117 VAL A N 1
ATOM 902 C CA . VAL A 1 117 ? 4.776 5.959 -8.775 1.00 93.75 117 VAL A CA 1
ATOM 903 C C . VAL A 1 117 ? 3.626 6.359 -9.697 1.00 93.75 117 VAL A C 1
ATOM 905 O O . VAL A 1 117 ? 2.472 6.254 -9.299 1.00 93.75 117 VAL A O 1
ATOM 908 N N . ASP A 1 118 ? 3.934 6.755 -10.935 1.00 94.31 118 ASP A N 1
ATOM 909 C CA . ASP A 1 118 ? 2.933 7.028 -11.975 1.00 94.31 118 ASP A CA 1
ATOM 910 C C . ASP A 1 118 ? 2.137 5.761 -12.327 1.00 94.31 118 ASP A C 1
ATOM 912 O O . ASP A 1 118 ? 0.913 5.815 -12.432 1.00 94.31 118 ASP A O 1
ATOM 916 N N . ALA A 1 119 ? 2.799 4.605 -12.433 1.00 95.94 119 ALA A N 1
ATOM 917 C CA . ALA A 1 119 ? 2.136 3.324 -12.663 1.00 95.94 119 ALA A CA 1
ATOM 918 C C . ALA A 1 119 ? 1.179 2.952 -11.521 1.00 95.94 119 ALA A C 1
ATOM 920 O O . ALA A 1 119 ? 0.026 2.615 -11.781 1.00 95.94 119 ALA A O 1
ATOM 921 N N . CYS A 1 120 ? 1.616 3.054 -10.262 1.00 96.75 120 CYS A N 1
ATOM 922 C CA . CYS A 1 120 ? 0.757 2.796 -9.104 1.00 96.75 120 CYS A CA 1
ATOM 923 C C . CYS A 1 120 ? -0.424 3.773 -9.051 1.00 96.75 120 CYS A C 1
ATOM 925 O O . CYS A 1 120 ? -1.570 3.349 -8.930 1.00 96.75 120 CYS A O 1
ATOM 927 N N . GLU A 1 121 ? -0.173 5.071 -9.195 1.00 96.94 121 GLU A N 1
ATOM 928 C CA . GLU A 1 121 ? -1.219 6.092 -9.158 1.00 96.94 121 GLU A CA 1
ATOM 929 C C . GLU A 1 121 ? -2.287 5.869 -10.238 1.00 96.94 121 GLU A C 1
ATOM 931 O O . GLU A 1 121 ? -3.484 5.803 -9.940 1.00 96.94 121 GLU A O 1
ATOM 936 N N . ASN A 1 122 ? -1.863 5.681 -11.487 1.00 97.75 122 ASN A N 1
ATOM 937 C CA . ASN A 1 122 ? -2.779 5.445 -12.597 1.00 97.75 122 ASN A CA 1
ATOM 938 C C . ASN A 1 122 ? -3.506 4.102 -12.483 1.00 97.75 122 ASN A C 1
ATOM 940 O O 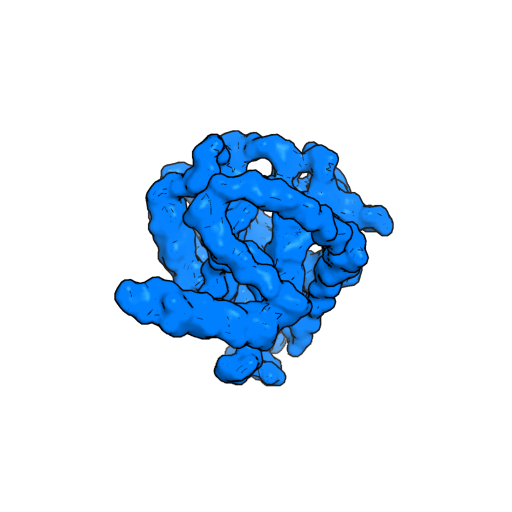. ASN A 1 122 ? -4.680 4.011 -12.843 1.00 97.75 122 ASN A O 1
ATOM 944 N N . PHE A 1 123 ? -2.858 3.073 -11.936 1.00 97.81 123 PHE A N 1
ATOM 945 C CA . PHE A 1 123 ? -3.503 1.791 -11.676 1.00 97.81 123 PHE A CA 1
ATOM 946 C C . PHE A 1 123 ? -4.634 1.920 -10.656 1.00 97.81 123 PHE A C 1
ATOM 948 O O . PHE A 1 123 ? -5.739 1.440 -10.909 1.00 97.81 123 PHE A O 1
ATOM 955 N N . TRP A 1 124 ? -4.413 2.609 -9.535 1.00 97.69 124 TRP A N 1
ATOM 956 C CA . TRP A 1 124 ? -5.486 2.826 -8.565 1.00 97.69 124 TRP A CA 1
ATOM 957 C C . TRP A 1 124 ? -6.626 3.652 -9.168 1.00 97.69 124 TRP A C 1
ATOM 959 O O . TRP A 1 124 ? -7.790 3.254 -9.060 1.00 97.69 124 TRP A O 1
ATOM 96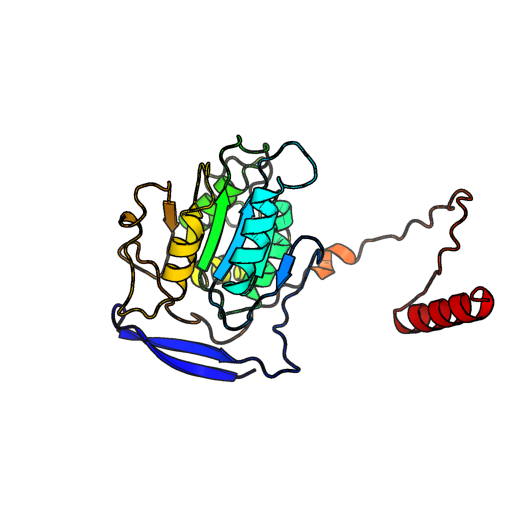9 N N . LYS A 1 125 ? -6.294 4.734 -9.882 1.00 96.44 125 LYS A N 1
ATOM 970 C CA . LYS A 1 125 ? -7.269 5.685 -10.430 1.00 96.44 125 LYS A CA 1
ATOM 971 C C . LYS A 1 125 ? -8.076 5.147 -11.615 1.00 96.44 125 LYS A C 1
ATOM 973 O O . LYS A 1 125 ? -9.278 5.387 -11.694 1.00 96.44 125 LYS A O 1
ATOM 978 N N . TYR A 1 126 ? -7.438 4.429 -12.536 1.00 97.06 126 TYR A N 1
ATOM 979 C CA . TYR A 1 126 ? -8.031 4.056 -13.826 1.00 97.06 126 TYR A CA 1
ATOM 980 C C . TYR A 1 126 ? -8.062 2.546 -14.090 1.00 97.06 126 TYR A C 1
ATOM 982 O O . TYR A 1 126 ? -8.718 2.113 -15.038 1.00 97.06 126 TYR A O 1
ATOM 990 N N . GLY A 1 127 ? -7.388 1.742 -13.265 1.00 96.38 127 GLY A N 1
ATOM 991 C CA . GLY A 1 127 ? -7.293 0.298 -13.448 1.00 96.38 127 GLY A CA 1
ATOM 992 C C . GLY A 1 127 ? -6.464 -0.096 -14.670 1.00 96.38 127 GLY A C 1
ATOM 993 O O . GLY A 1 127 ? -5.588 0.641 -15.133 1.00 96.38 127 GLY A O 1
ATOM 994 N N . THR A 1 128 ? -6.750 -1.288 -15.191 1.00 96.88 128 THR A N 1
ATOM 995 C CA . THR A 1 128 ? -6.092 -1.826 -16.389 1.00 96.88 128 THR A CA 1
ATOM 996 C C . THR A 1 128 ? -7.055 -1.974 -17.567 1.00 96.88 128 THR A C 1
ATOM 998 O O . THR A 1 128 ? -8.279 -1.851 -17.442 1.00 96.88 128 THR A O 1
ATOM 1001 N N . ASP A 1 129 ? -6.513 -2.133 -18.767 1.00 95.12 129 ASP A N 1
ATOM 1002 C CA . ASP A 1 129 ? -7.268 -2.584 -19.932 1.00 95.12 129 ASP A CA 1
ATOM 1003 C C . ASP A 1 129 ? -7.373 -4.123 -19.984 1.00 95.12 129 ASP A C 1
ATOM 1005 O O . ASP A 1 129 ? -6.894 -4.839 -19.105 1.00 95.12 129 ASP A O 1
ATOM 1009 N N . GLN A 1 130 ? -7.991 -4.644 -21.043 1.00 91.94 130 GLN A N 1
ATOM 1010 C CA . GLN A 1 130 ? -8.147 -6.086 -21.273 1.00 91.94 130 GLN A CA 1
ATOM 1011 C C . GLN A 1 130 ? -6.821 -6.859 -21.414 1.00 91.94 130 GLN A C 1
ATOM 1013 O O . GLN A 1 130 ? -6.796 -8.071 -21.222 1.00 91.94 130 GLN A O 1
ATOM 1018 N N . ASN A 1 131 ? -5.716 -6.171 -21.719 1.00 89.75 131 ASN A N 1
ATOM 1019 C CA . ASN A 1 131 ? -4.379 -6.752 -21.842 1.00 89.75 131 ASN A CA 1
ATOM 1020 C C . ASN A 1 131 ? -3.572 -6.643 -20.532 1.00 89.75 131 ASN A C 1
ATOM 1022 O O . ASN A 1 131 ? -2.409 -7.071 -20.474 1.00 89.75 131 ASN A O 1
ATOM 1026 N N . GLY A 1 132 ? -4.164 -6.074 -19.476 1.00 90.75 132 GLY A N 1
ATOM 1027 C CA . GLY A 1 132 ? -3.500 -5.791 -18.206 1.00 90.75 132 GLY A CA 1
ATOM 1028 C C . GLY A 1 132 ? -2.564 -4.580 -18.264 1.00 90.75 132 GLY A C 1
ATOM 1029 O O . GLY A 1 132 ? -1.689 -4.462 -17.409 1.00 90.75 132 GLY A O 1
ATOM 1030 N N . ILE A 1 133 ? -2.704 -3.711 -19.269 1.00 95.19 133 ILE A N 1
ATOM 1031 C CA . ILE A 1 133 ? -1.945 -2.463 -19.381 1.00 95.19 133 ILE A CA 1
ATOM 1032 C C . ILE A 1 133 ? -2.607 -1.402 -18.499 1.00 95.19 133 ILE A C 1
ATOM 1034 O O . ILE A 1 133 ? -3.821 -1.200 -18.548 1.00 95.19 133 ILE A O 1
ATOM 1038 N N . ILE A 1 134 ? -1.807 -0.715 -17.689 1.00 97.31 134 ILE A N 1
ATOM 1039 C CA . ILE A 1 134 ? -2.237 0.375 -16.816 1.00 97.31 134 ILE A CA 1
ATOM 1040 C C . ILE A 1 134 ? -2.619 1.575 -17.684 1.00 97.31 134 ILE A C 1
ATOM 1042 O O . ILE A 1 134 ? -1.808 2.104 -18.447 1.00 97.31 134 ILE A O 1
ATOM 1046 N N . ARG A 1 135 ? -3.871 2.022 -17.561 1.00 97.56 135 ARG A N 1
ATOM 1047 C CA . ARG A 1 135 ? -4.403 3.119 -18.379 1.00 97.56 135 ARG A CA 1
ATOM 1048 C C . ARG A 1 135 ? -3.767 4.447 -17.980 1.00 97.56 135 ARG A C 1
ATOM 1050 O O . ARG A 1 135 ? -3.585 4.702 -16.799 1.00 97.56 135 ARG A O 1
ATOM 1057 N N . ASN A 1 136 ? -3.503 5.317 -18.954 1.00 96.69 136 ASN A N 1
ATOM 1058 C CA . ASN A 1 136 ? -2.925 6.657 -18.751 1.00 96.69 136 ASN A CA 1
ATOM 1059 C C . ASN A 1 136 ? -1.527 6.681 -18.097 1.00 96.69 136 ASN A C 1
ATOM 1061 O O . ASN A 1 136 ? -1.089 7.737 -17.648 1.00 96.69 136 ASN A O 1
ATOM 1065 N N . CYS A 1 137 ? -0.823 5.547 -18.059 1.00 94.69 137 CYS A N 1
ATOM 1066 C CA . CYS A 1 137 ? 0.510 5.453 -17.476 1.00 94.69 137 CYS A CA 1
ATOM 1067 C C . CYS A 1 137 ? 1.605 5.826 -18.485 1.00 94.69 137 CYS A C 1
ATOM 1069 O O . CYS A 1 137 ? 1.542 5.451 -19.655 1.00 94.69 137 CYS A O 1
ATOM 1071 N N . LYS A 1 138 ? 2.624 6.552 -18.014 1.00 90.88 138 LYS A N 1
ATOM 1072 C CA . LYS A 1 138 ? 3.786 6.993 -18.803 1.00 90.88 138 LYS A CA 1
ATOM 1073 C C . LYS A 1 138 ? 4.996 6.066 -18.678 1.00 90.88 138 LYS A C 1
ATOM 1075 O O . LYS A 1 138 ? 6.001 6.295 -19.348 1.00 90.88 138 LYS A O 1
ATOM 1080 N N . ALA A 1 139 ? 4.928 5.056 -17.811 1.00 88.94 139 ALA A N 1
ATOM 1081 C CA . ALA A 1 139 ? 6.016 4.106 -17.622 1.00 88.94 139 ALA A CA 1
ATOM 1082 C C . ALA A 1 139 ? 6.332 3.357 -18.920 1.00 88.94 139 ALA A C 1
ATOM 1084 O O . ALA A 1 139 ? 5.429 2.976 -19.661 1.00 88.94 139 ALA A O 1
ATOM 1085 N N . ALA A 1 140 ? 7.618 3.085 -19.155 1.00 87.81 140 ALA A N 1
ATOM 1086 C CA . ALA A 1 140 ? 8.065 2.328 -20.325 1.00 87.81 140 ALA A CA 1
ATOM 1087 C C . ALA A 1 140 ? 7.462 0.911 -20.376 1.00 87.81 140 ALA A C 1
ATOM 1089 O O . ALA A 1 140 ? 7.166 0.406 -21.455 1.00 87.81 140 ALA A O 1
ATOM 1090 N N . ASN A 1 141 ? 7.251 0.294 -19.206 1.00 88.56 141 ASN A N 1
ATOM 1091 C CA . ASN A 1 141 ? 6.487 -0.943 -19.051 1.00 88.56 141 ASN A CA 1
ATOM 1092 C C . ASN A 1 141 ? 5.278 -0.689 -18.129 1.00 88.56 141 ASN A C 1
ATOM 1094 O O . ASN A 1 141 ? 5.396 -0.863 -16.909 1.00 88.56 141 ASN A O 1
ATOM 1098 N N . PRO A 1 142 ? 4.133 -0.235 -18.674 1.00 92.25 142 PRO A N 1
ATOM 1099 C CA . PRO A 1 142 ? 2.948 0.145 -17.906 1.00 92.25 142 PRO A CA 1
ATOM 1100 C C . PRO A 1 142 ? 2.118 -1.089 -17.524 1.00 92.25 142 PRO A C 1
ATOM 1102 O O . PRO A 1 142 ? 0.926 -1.166 -17.806 1.00 92.25 142 PRO A O 1
ATOM 1105 N N . LYS A 1 143 ? 2.746 -2.096 -16.916 1.00 93.81 143 LYS A N 1
ATOM 1106 C CA . LYS A 1 143 ? 2.098 -3.350 -16.522 1.00 93.81 143 LYS A CA 1
ATOM 1107 C C . LYS A 1 143 ? 2.744 -3.919 -15.266 1.00 93.81 143 LYS A C 1
ATOM 1109 O O . LYS A 1 143 ? 3.963 -3.913 -15.122 1.00 93.81 143 LYS A O 1
ATOM 1114 N N . PHE A 1 144 ? 1.921 -4.475 -14.382 1.00 93.12 144 PHE A N 1
ATOM 1115 C CA . PHE A 1 144 ? 2.393 -5.353 -13.314 1.00 93.12 144 PHE A CA 1
ATOM 1116 C C . PHE A 1 144 ? 2.420 -6.785 -13.840 1.00 93.12 144 PHE A C 1
ATOM 1118 O O . PHE A 1 144 ? 1.416 -7.497 -13.822 1.00 93.12 144 PHE A O 1
ATOM 1125 N N . GLU A 1 145 ? 3.559 -7.177 -14.405 1.00 89.56 145 GLU A N 1
ATOM 1126 C CA . GLU A 1 145 ? 3.709 -8.486 -15.038 1.00 89.56 145 GLU A CA 1
ATOM 1127 C C . GLU A 1 145 ? 3.395 -9.637 -14.080 1.00 89.56 145 GLU A C 1
ATOM 1129 O O . GLU A 1 145 ? 3.650 -9.553 -12.883 1.00 89.56 145 GLU A O 1
ATOM 1134 N N . GLN A 1 146 ? 2.876 -10.739 -14.625 1.00 89.62 146 GLN A N 1
ATOM 1135 C CA . GLN A 1 146 ? 2.575 -11.976 -13.889 1.00 89.62 146 GLN A CA 1
ATOM 1136 C C . GLN A 1 146 ? 1.470 -11.863 -12.824 1.00 89.62 146 GLN A C 1
ATOM 1138 O O . GLN A 1 146 ? 1.128 -12.872 -12.212 1.00 89.62 146 GLN A O 1
ATOM 1143 N N . ILE A 1 147 ? 0.848 -10.692 -12.646 1.00 92.50 147 ILE A N 1
ATOM 1144 C CA . ILE A 1 147 ? -0.359 -10.560 -11.828 1.00 92.50 147 ILE A CA 1
ATOM 1145 C C . ILE A 1 147 ? -1.600 -10.746 -12.715 1.00 92.50 147 ILE A C 1
ATOM 1147 O O . ILE A 1 147 ? -1.774 -10.003 -13.686 1.00 92.50 147 ILE A O 1
ATOM 1151 N N . PRO A 1 148 ? -2.483 -11.718 -12.417 1.00 92.69 148 PRO A N 1
ATOM 1152 C CA . PRO A 1 148 ? -3.703 -11.911 -13.189 1.00 92.69 148 PRO A CA 1
ATOM 1153 C C . PRO A 1 148 ? -4.694 -10.751 -12.962 1.00 92.69 148 PRO A C 1
ATOM 1155 O O . PRO A 1 148 ? -4.748 -10.208 -11.855 1.00 92.69 148 PRO A O 1
ATOM 1158 N N . PRO A 1 149 ? -5.549 -10.406 -13.946 1.00 93.44 149 PRO A N 1
ATOM 1159 C CA . PRO A 1 149 ? -6.509 -9.301 -13.821 1.00 93.44 149 PRO A CA 1
ATOM 1160 C C . PRO A 1 149 ? -7.413 -9.383 -12.583 1.00 93.44 149 PRO A C 1
ATOM 1162 O O . PRO A 1 149 ? -7.661 -8.374 -11.930 1.00 93.44 149 PRO A O 1
ATOM 1165 N N . ALA A 1 150 ? -7.843 -10.592 -12.204 1.00 94.25 150 ALA A N 1
ATOM 1166 C CA . ALA A 1 150 ? -8.647 -10.804 -11.000 1.00 94.25 150 ALA A CA 1
ATOM 1167 C C . ALA A 1 150 ? -7.912 -10.378 -9.715 1.00 94.25 150 ALA A C 1
ATOM 1169 O O . ALA A 1 150 ? -8.524 -9.785 -8.831 1.00 94.25 150 ALA A O 1
ATOM 1170 N N . ALA A 1 151 ? -6.599 -10.625 -9.626 1.00 95.25 151 ALA A N 1
ATOM 1171 C CA . ALA A 1 151 ? -5.788 -10.181 -8.495 1.00 95.25 151 ALA A CA 1
ATOM 1172 C C . ALA A 1 151 ? -5.612 -8.657 -8.495 1.00 95.25 151 ALA A C 1
ATOM 1174 O O . ALA A 1 151 ? -5.694 -8.035 -7.441 1.00 95.25 151 ALA A O 1
ATOM 1175 N N . LEU A 1 152 ? -5.422 -8.041 -9.667 1.00 96.19 152 LEU A N 1
ATOM 1176 C CA . LEU A 1 152 ? -5.310 -6.585 -9.781 1.00 96.19 152 LEU A CA 1
ATOM 1177 C C . LEU A 1 152 ? -6.578 -5.879 -9.278 1.00 96.19 152 LEU A C 1
ATOM 1179 O O . LEU A 1 152 ? -6.492 -5.005 -8.416 1.00 96.19 152 LEU A O 1
ATOM 1183 N N . GLU A 1 153 ? -7.758 -6.291 -9.742 1.00 95.88 153 GLU A N 1
ATOM 1184 C CA . GLU A 1 153 ? -9.017 -5.697 -9.273 1.00 95.88 153 GLU A CA 1
ATOM 1185 C C . GLU A 1 153 ? -9.257 -5.968 -7.783 1.00 95.88 153 GLU A C 1
ATOM 1187 O O . GLU A 1 153 ? -9.635 -5.063 -7.035 1.00 95.88 153 GLU A O 1
ATOM 1192 N N . ARG A 1 154 ? -8.935 -7.180 -7.316 1.00 96.00 154 ARG A N 1
ATOM 1193 C CA . ARG A 1 154 ? -8.996 -7.541 -5.897 1.00 96.00 154 ARG A CA 1
ATOM 1194 C C . ARG A 1 154 ? -8.145 -6.614 -5.027 1.00 96.00 154 ARG A C 1
ATOM 1196 O O . ARG A 1 154 ? -8.598 -6.236 -3.950 1.00 96.00 154 ARG A O 1
ATOM 1203 N N . ILE A 1 155 ? -6.947 -6.237 -5.472 1.00 97.19 155 ILE A N 1
ATOM 1204 C CA . ILE A 1 155 ? -6.040 -5.346 -4.731 1.00 97.19 155 ILE A CA 1
ATOM 1205 C C . ILE A 1 155 ? -6.563 -3.911 -4.698 1.00 97.19 155 ILE A C 1
ATOM 1207 O O . ILE A 1 155 ? -6.546 -3.296 -3.634 1.00 97.19 155 ILE A O 1
ATOM 1211 N N . ARG A 1 156 ? -7.080 -3.394 -5.823 1.00 96.75 156 ARG A N 1
ATOM 1212 C CA . ARG A 1 156 ? -7.687 -2.048 -5.887 1.00 96.75 156 ARG A CA 1
ATOM 1213 C C . ARG A 1 156 ? -8.881 -1.895 -4.949 1.00 96.75 156 ARG A C 1
ATOM 1215 O O . ARG A 1 156 ? -9.169 -0.789 -4.498 1.00 96.75 156 ARG A O 1
ATOM 1222 N N . GLN A 1 157 ? -9.588 -2.991 -4.690 1.00 96.81 157 GLN A N 1
ATOM 1223 C CA . GLN A 1 157 ? -10.661 -3.045 -3.701 1.00 96.81 157 GLN A CA 1
ATOM 1224 C C . GLN A 1 157 ? -10.104 -3.265 -2.284 1.00 96.81 157 GLN A C 1
ATOM 1226 O O . GLN A 1 157 ? -10.602 -2.705 -1.314 1.00 96.81 157 GLN A O 1
ATOM 1231 N N . GLN A 1 158 ? -9.038 -4.053 -2.131 1.00 97.44 158 GLN A N 1
ATOM 1232 C CA . GLN A 1 158 ? -8.480 -4.349 -0.812 1.00 97.44 158 GLN A CA 1
ATOM 1233 C C . GLN A 1 158 ? -7.887 -3.129 -0.124 1.00 97.44 158 GLN A C 1
ATOM 1235 O O . GLN A 1 158 ? -8.130 -2.932 1.061 1.00 97.44 158 GLN A O 1
ATOM 1240 N N . ALA A 1 159 ? -7.078 -2.361 -0.850 1.00 97.94 159 ALA A N 1
ATOM 1241 C CA . ALA A 1 159 ? -6.201 -1.372 -0.254 1.00 97.94 159 ALA A CA 1
ATOM 1242 C C . ALA A 1 159 ? -6.353 -0.009 -0.913 1.00 97.94 159 ALA A C 1
ATOM 1244 O O . ALA A 1 159 ? -6.472 0.100 -2.133 1.00 97.94 159 ALA A O 1
ATOM 1245 N N . ASP A 1 160 ? -6.302 1.035 -0.096 1.00 98.12 160 ASP A N 1
ATOM 1246 C CA . ASP A 1 160 ? -6.166 2.408 -0.570 1.00 98.12 160 ASP A CA 1
ATOM 1247 C C . ASP A 1 160 ? -4.698 2.704 -0.861 1.00 98.12 160 ASP A C 1
ATOM 1249 O O . ASP A 1 160 ? -3.810 2.179 -0.187 1.00 98.12 160 ASP A O 1
ATOM 1253 N N . LEU A 1 161 ? -4.444 3.563 -1.842 1.00 98.50 161 LEU A N 1
ATOM 1254 C CA . LEU A 1 161 ? -3.103 4.028 -2.162 1.00 98.50 161 LEU A CA 1
ATOM 1255 C C . LEU A 1 161 ? -2.880 5.413 -1.563 1.00 98.50 161 LEU A C 1
ATOM 1257 O O . LEU A 1 161 ? -3.602 6.363 -1.869 1.00 98.50 161 LEU A O 1
ATOM 1261 N N . ILE A 1 162 ? -1.836 5.525 -0.752 1.00 98.44 162 ILE A N 1
ATOM 1262 C CA . ILE A 1 162 ? -1.345 6.775 -0.187 1.00 98.44 162 ILE A CA 1
ATOM 1263 C C . ILE A 1 162 ? 0.061 6.989 -0.727 1.00 98.44 162 ILE A C 1
ATOM 1265 O O . ILE A 1 162 ? 0.908 6.109 -0.619 1.00 98.44 162 ILE A O 1
ATOM 1269 N N . ILE A 1 163 ? 0.322 8.147 -1.316 1.00 97.56 163 ILE A N 1
ATOM 1270 C CA . ILE A 1 163 ? 1.638 8.494 -1.856 1.00 97.56 163 ILE A CA 1
ATOM 1271 C C . ILE A 1 163 ? 2.095 9.756 -1.147 1.00 97.56 163 ILE A C 1
ATOM 1273 O O . ILE A 1 163 ? 1.395 10.761 -1.201 1.00 97.56 163 ILE A O 1
ATOM 1277 N N . ILE A 1 164 ? 3.256 9.695 -0.503 1.00 96.38 164 ILE A N 1
ATOM 1278 C CA . ILE A 1 164 ? 3.905 10.843 0.127 1.00 96.38 164 ILE A CA 1
ATOM 1279 C C . ILE A 1 164 ? 5.116 11.194 -0.733 1.00 96.38 164 ILE A C 1
ATOM 1281 O O . ILE A 1 164 ? 6.048 10.391 -0.842 1.00 96.38 164 ILE A O 1
ATOM 1285 N N . ARG A 1 165 ? 5.064 12.350 -1.394 1.00 93.31 165 ARG A N 1
ATOM 1286 C CA . ARG A 1 165 ? 6.065 12.797 -2.367 1.00 93.31 165 ARG A CA 1
ATOM 1287 C C . ARG A 1 165 ? 7.015 13.823 -1.777 1.00 93.31 165 ARG A C 1
ATOM 1289 O O . ARG A 1 165 ? 6.760 14.389 -0.716 1.00 93.31 165 ARG A O 1
ATOM 1296 N N . ASP A 1 166 ? 8.119 14.018 -2.494 1.00 89.75 166 ASP A N 1
ATOM 1297 C CA . ASP A 1 166 ? 9.124 15.043 -2.232 1.00 89.75 166 ASP A CA 1
ATOM 1298 C C . ASP A 1 166 ? 9.567 15.093 -0.765 1.00 89.75 166 ASP A C 1
ATOM 1300 O O . ASP A 1 166 ? 9.751 16.153 -0.172 1.00 89.75 166 ASP A O 1
ATOM 1304 N N . ILE A 1 167 ? 9.754 13.913 -0.164 1.00 91.88 167 ILE A N 1
ATOM 1305 C CA . ILE A 1 167 ? 10.191 13.801 1.225 1.00 91.88 167 ILE A CA 1
ATOM 1306 C C . ILE A 1 167 ? 11.632 14.312 1.317 1.00 91.88 167 ILE A C 1
ATOM 1308 O O . ILE A 1 167 ? 12.554 13.703 0.765 1.00 91.88 167 ILE A O 1
ATOM 1312 N N . LEU A 1 168 ? 11.805 15.431 2.025 1.00 87.50 168 LEU A N 1
ATOM 1313 C CA . LEU A 1 168 ? 13.104 16.049 2.327 1.00 87.50 168 LEU A CA 1
ATOM 1314 C C . LEU A 1 168 ? 13.554 15.812 3.777 1.00 87.50 168 LEU A C 1
ATOM 1316 O O . LEU A 1 168 ? 14.742 15.881 4.068 1.00 87.50 168 LEU A O 1
ATOM 1320 N N . SER A 1 169 ? 12.610 15.534 4.682 1.00 87.38 169 SER A N 1
ATOM 1321 C CA . SER A 1 169 ? 12.862 15.155 6.077 1.00 87.38 169 SER A CA 1
ATOM 1322 C C . SER A 1 169 ? 11.929 14.014 6.484 1.00 87.38 169 SER A C 1
ATOM 1324 O O . SER A 1 169 ? 10.793 13.922 6.017 1.00 87.38 169 SER A O 1
ATOM 1326 N N . THR A 1 170 ? 12.411 13.144 7.372 1.00 87.94 170 THR A N 1
ATOM 1327 C CA . THR A 1 170 ? 11.687 11.961 7.855 1.00 87.94 170 THR A CA 1
ATOM 1328 C C . THR A 1 170 ? 10.876 12.209 9.130 1.00 87.94 170 THR A C 1
ATOM 1330 O O . THR A 1 170 ? 10.104 11.335 9.536 1.00 87.94 170 THR A O 1
ATOM 1333 N N . ASP A 1 171 ? 10.994 13.390 9.745 1.00 86.12 171 ASP A N 1
ATOM 1334 C CA . ASP A 1 171 ? 10.419 13.689 11.067 1.00 86.12 171 ASP A CA 1
ATOM 1335 C C . ASP A 1 171 ? 8.887 13.592 11.092 1.00 86.12 171 ASP A C 1
ATOM 1337 O O . ASP A 1 171 ? 8.292 13.155 12.076 1.00 86.12 171 ASP A O 1
ATOM 1341 N N . ASN A 1 172 ? 8.240 13.930 9.975 1.00 87.94 172 ASN A N 1
ATOM 1342 C CA . ASN A 1 172 ? 6.781 14.002 9.876 1.00 87.94 172 ASN A CA 1
ATOM 1343 C C . ASN A 1 172 ? 6.126 12.724 9.328 1.00 87.94 172 ASN A C 1
ATOM 1345 O O . ASN A 1 172 ? 4.905 12.677 9.207 1.00 87.94 172 ASN A O 1
ATOM 1349 N N . LEU A 1 173 ? 6.897 11.678 9.009 1.00 95.06 173 LEU A N 1
ATOM 1350 C CA . LEU A 1 173 ? 6.345 10.457 8.407 1.00 95.06 173 LEU A CA 1
ATOM 1351 C C . LEU A 1 173 ? 5.643 9.563 9.427 1.00 95.06 173 LEU A C 1
ATOM 1353 O O . LEU A 1 173 ? 4.555 9.051 9.174 1.00 95.06 173 LEU A O 1
ATOM 1357 N N . GLU A 1 174 ? 6.244 9.380 10.600 1.00 95.94 174 GLU A N 1
ATOM 1358 C CA . GLU A 1 174 ? 5.699 8.489 11.625 1.00 95.94 174 GLU A CA 1
ATOM 1359 C C . GLU A 1 174 ? 4.315 8.926 12.141 1.00 95.94 174 GLU A C 1
ATOM 1361 O O . GLU A 1 174 ? 3.448 8.060 12.265 1.00 95.94 174 GLU A O 1
ATOM 1366 N N . PRO A 1 175 ? 4.035 10.226 12.373 1.00 96.50 175 PRO A N 1
ATOM 1367 C CA . PRO A 1 175 ? 2.681 10.688 12.676 1.00 96.50 175 PRO A CA 1
ATOM 1368 C C . PRO A 1 175 ? 1.631 10.299 11.622 1.00 96.50 175 PRO A C 1
ATOM 1370 O O . PRO A 1 175 ? 0.516 9.936 11.994 1.00 96.50 175 PRO A O 1
ATOM 1373 N N . VAL A 1 176 ? 1.977 10.325 10.327 1.00 97.44 176 VAL A N 1
ATOM 1374 C CA . VAL A 1 176 ? 1.068 9.908 9.241 1.00 97.44 176 VAL A CA 1
ATOM 1375 C C . VAL A 1 176 ? 0.802 8.406 9.311 1.00 97.44 176 VAL A C 1
ATOM 1377 O O . VAL A 1 176 ? -0.350 7.979 9.259 1.00 97.44 176 VAL A O 1
ATOM 1380 N N . ILE A 1 177 ? 1.853 7.598 9.484 1.00 97.81 177 ILE A N 1
ATOM 1381 C CA . ILE A 1 177 ? 1.718 6.140 9.615 1.00 97.81 177 ILE A CA 1
ATOM 1382 C C . ILE A 1 177 ? 0.889 5.774 10.852 1.00 97.81 177 ILE A C 1
ATOM 1384 O O . ILE A 1 177 ? 0.020 4.911 10.776 1.00 97.81 177 ILE A O 1
ATOM 1388 N N . LYS A 1 178 ? 1.083 6.472 11.976 1.00 97.38 178 LYS A N 1
ATOM 1389 C CA . LYS A 1 178 ? 0.277 6.267 13.186 1.00 97.38 178 LYS A CA 1
ATOM 1390 C C . LYS A 1 178 ? -1.185 6.649 13.001 1.00 97.38 178 LYS A C 1
ATOM 1392 O O . LYS A 1 178 ? -2.025 6.026 13.636 1.00 97.38 178 LYS A O 1
ATOM 1397 N N . ALA A 1 179 ? -1.498 7.639 12.166 1.00 97.75 179 ALA A N 1
ATOM 1398 C CA . ALA A 1 179 ? -2.882 7.991 11.856 1.00 97.75 179 ALA A CA 1
ATOM 1399 C C . ALA A 1 179 ? -3.599 6.865 11.091 1.00 97.75 179 ALA A C 1
ATOM 1401 O O . ALA A 1 179 ? -4.770 6.606 11.334 1.00 97.75 179 ALA A O 1
ATOM 1402 N N . LEU A 1 180 ? -2.885 6.143 10.223 1.00 97.62 180 LEU A N 1
ATOM 1403 C CA . LEU A 1 180 ? -3.433 5.044 9.420 1.00 97.62 180 LEU A CA 1
ATOM 1404 C C . LEU A 1 180 ? -3.802 3.780 10.220 1.00 97.62 180 LEU A C 1
ATOM 1406 O O . LEU A 1 180 ? -4.514 2.938 9.680 1.00 97.62 180 LEU A O 1
ATOM 1410 N N . ILE A 1 181 ? -3.327 3.637 11.464 1.00 96.50 181 ILE A N 1
ATOM 1411 C CA . ILE A 1 181 ? -3.636 2.493 12.348 1.00 96.50 181 ILE A CA 1
ATOM 1412 C C . ILE A 1 181 ? -4.656 2.830 13.447 1.00 96.50 181 ILE A C 1
ATOM 1414 O O . ILE A 1 181 ? -4.909 1.998 14.313 1.00 96.50 181 ILE A O 1
ATOM 1418 N N . GLN A 1 182 ? -5.182 4.059 13.473 1.00 95.56 182 GLN A N 1
ATOM 1419 C CA . GLN A 1 182 ? -6.168 4.462 14.479 1.00 95.56 182 GLN A CA 1
ATOM 1420 C C . GLN A 1 182 ? -7.551 3.885 14.174 1.00 95.56 182 GLN A C 1
ATOM 1422 O O . GLN A 1 182 ? -7.880 3.598 13.022 1.00 95.56 182 GLN A O 1
ATOM 1427 N N . GLU A 1 183 ? -8.377 3.799 15.213 1.00 94.69 183 GLU A N 1
ATOM 1428 C CA . GLU A 1 183 ? -9.800 3.486 15.089 1.00 94.69 183 GLU A CA 1
ATOM 1429 C C . GLU A 1 183 ? -10.562 4.608 14.343 1.00 94.69 183 GLU A C 1
ATOM 1431 O O . GLU A 1 183 ? -10.142 5.771 14.387 1.00 94.69 183 GLU A O 1
ATOM 1436 N N . PRO A 1 184 ? -11.686 4.299 13.670 1.00 95.06 184 PRO A N 1
ATOM 1437 C CA . PRO A 1 184 ? -12.435 5.254 12.843 1.00 95.06 184 PRO A CA 1
ATOM 1438 C C . PRO A 1 184 ? -12.893 6.532 13.564 1.00 95.06 184 PRO A C 1
ATOM 1440 O O . PRO A 1 184 ? -12.920 7.605 12.969 1.00 95.06 184 PRO A O 1
ATOM 1443 N N . GLU A 1 185 ? -13.227 6.460 14.851 1.00 94.88 185 GLU A N 1
ATOM 1444 C CA . GLU A 1 185 ? -13.566 7.618 15.694 1.00 94.88 185 GLU A CA 1
ATOM 1445 C C . GLU A 1 185 ? -12.408 8.609 15.872 1.00 94.88 185 GLU A C 1
ATOM 1447 O O . GLU A 1 185 ? -12.639 9.789 16.135 1.00 94.88 185 GLU A O 1
ATOM 1452 N N . ASN A 1 186 ? -11.174 8.140 15.692 1.00 96.69 186 ASN A N 1
ATOM 1453 C CA . ASN A 1 186 ? -9.946 8.921 15.778 1.00 96.69 186 ASN A CA 1
ATOM 1454 C C . ASN A 1 186 ? -9.383 9.254 14.387 1.00 96.69 186 ASN A C 1
ATOM 1456 O O . ASN A 1 186 ? -8.234 9.690 14.273 1.00 96.69 186 ASN A O 1
ATOM 1460 N N . ALA A 1 187 ? -10.174 9.042 13.328 1.00 96.69 187 ALA A N 1
ATOM 1461 C CA . ALA A 1 187 ? -9.765 9.275 11.954 1.00 96.69 187 ALA A CA 1
ATOM 1462 C C . ALA A 1 187 ? -9.254 10.703 11.735 1.00 96.69 187 ALA A C 1
ATOM 1464 O O . ALA A 1 187 ? -9.838 11.695 12.178 1.00 96.69 187 ALA A O 1
ATOM 1465 N N . VAL A 1 188 ? -8.147 10.803 11.001 1.00 97.31 188 VAL A N 1
ATOM 1466 C CA . VAL A 1 188 ? -7.444 12.067 10.775 1.00 97.31 188 VAL A CA 1
ATOM 1467 C C . VAL A 1 188 ? -7.561 12.474 9.306 1.00 97.31 188 VAL A C 1
ATOM 1469 O O . VAL A 1 188 ? -7.226 11.669 8.439 1.00 97.31 188 VAL A O 1
ATOM 1472 N N . PRO A 1 189 ? -7.972 13.711 8.976 1.00 96.94 189 PRO A N 1
ATOM 1473 C CA . PRO A 1 189 ? -7.944 14.175 7.593 1.00 96.94 189 PRO A CA 1
ATOM 1474 C C . PRO A 1 189 ? -6.507 14.311 7.087 1.00 96.94 189 PRO A C 1
ATOM 1476 O O . PRO A 1 189 ? -5.638 14.815 7.803 1.00 96.94 189 PRO A O 1
ATOM 1479 N N . VAL A 1 190 ? -6.269 13.918 5.831 1.00 96.31 190 VAL A N 1
ATOM 1480 C CA . VAL A 1 190 ? -4.964 14.074 5.157 1.00 96.31 190 VAL A CA 1
ATOM 1481 C C . VAL A 1 190 ? -4.444 15.512 5.266 1.00 96.31 190 VAL A C 1
ATOM 1483 O O . VAL A 1 190 ? -3.256 15.716 5.500 1.00 96.31 190 VAL A O 1
ATOM 1486 N N . ASP A 1 191 ? -5.338 16.500 5.196 1.00 95.31 191 ASP A N 1
ATOM 1487 C CA . ASP A 1 191 ? -5.009 17.931 5.225 1.00 95.31 191 ASP A CA 1
ATOM 1488 C C . ASP A 1 191 ? -4.357 18.391 6.543 1.00 95.31 191 ASP A C 1
ATOM 1490 O O . ASP A 1 191 ? -3.702 19.431 6.575 1.00 95.31 191 ASP A O 1
ATOM 1494 N N . LYS A 1 192 ? -4.452 17.602 7.628 1.00 96.38 192 LYS A N 1
ATOM 1495 C CA . LYS A 1 192 ? -3.700 17.856 8.872 1.00 96.38 192 LYS A CA 1
ATOM 1496 C C . LYS A 1 192 ? -2.182 17.800 8.648 1.00 96.38 192 LYS A C 1
ATOM 1498 O O . LYS A 1 192 ? -1.426 18.398 9.409 1.00 96.38 192 LYS A O 1
ATOM 1503 N N . PHE A 1 193 ? -1.738 17.094 7.611 1.00 95.25 193 PHE A N 1
ATOM 1504 C CA . PHE A 1 193 ? -0.337 16.930 7.236 1.00 95.25 193 PHE A CA 1
ATOM 1505 C C . PHE A 1 193 ? 0.029 17.800 6.027 1.00 95.25 193 PHE A C 1
ATOM 1507 O O . PHE A 1 193 ? 0.753 17.360 5.141 1.00 95.25 193 PHE A O 1
ATOM 1514 N N . SER A 1 194 ? -0.454 19.045 5.990 1.00 92.19 194 SER A N 1
ATOM 1515 C CA . SER A 1 194 ? -0.293 19.971 4.858 1.00 92.19 194 SER A CA 1
ATOM 1516 C C . SER A 1 194 ? 1.158 20.310 4.484 1.00 92.19 194 SER A C 1
ATOM 1518 O O . SER A 1 194 ? 1.394 20.894 3.432 1.00 92.19 194 SER A O 1
ATOM 1520 N N . SER A 1 195 ? 2.133 19.992 5.343 1.00 91.88 195 SER A N 1
ATOM 1521 C CA . SER A 1 195 ? 3.566 20.129 5.051 1.00 91.88 195 SER A CA 1
ATOM 1522 C C . SER A 1 195 ? 4.123 19.010 4.165 1.00 91.88 195 SER A C 1
ATOM 1524 O O . SER A 1 195 ? 5.264 19.108 3.717 1.00 91.88 195 SER A O 1
ATOM 1526 N N . LEU A 1 196 ? 3.349 17.950 3.932 1.00 93.19 196 LEU A N 1
ATOM 1527 C CA . LEU A 1 196 ? 3.700 16.819 3.086 1.00 93.19 196 LEU A CA 1
ATOM 1528 C C . LEU A 1 196 ? 2.831 16.831 1.826 1.00 93.19 196 LEU A C 1
ATOM 1530 O O . LEU A 1 196 ? 1.624 17.066 1.897 1.00 93.19 196 LEU A O 1
ATOM 1534 N N . ASP A 1 197 ? 3.425 16.508 0.678 1.00 94.25 197 ASP A N 1
ATOM 1535 C CA . ASP A 1 197 ? 2.657 16.261 -0.541 1.00 94.25 197 ASP A CA 1
ATOM 1536 C C . ASP A 1 197 ? 2.043 14.857 -0.478 1.00 94.25 197 ASP A C 1
ATOM 1538 O O . ASP A 1 197 ? 2.690 13.858 -0.807 1.00 94.25 197 ASP A O 1
ATOM 1542 N N . ILE A 1 198 ? 0.804 14.780 0.019 1.00 96.31 198 ILE A N 1
ATOM 1543 C CA . ILE A 1 198 ? 0.067 13.526 0.166 1.00 96.31 198 ILE A CA 1
ATOM 1544 C C . ILE A 1 198 ? -1.019 13.414 -0.901 1.00 96.31 198 ILE A C 1
ATOM 1546 O O . ILE A 1 198 ? -2.030 14.127 -0.907 1.00 96.31 198 ILE A O 1
ATOM 1550 N N . THR A 1 199 ? -0.861 12.409 -1.753 1.00 96.50 199 THR A N 1
ATOM 1551 C CA . THR A 1 199 ? -1.906 11.935 -2.656 1.00 96.50 199 THR A CA 1
ATOM 1552 C C . THR A 1 199 ? -2.626 10.744 -2.030 1.00 96.50 199 THR A C 1
ATOM 1554 O O . THR A 1 199 ? -1.991 9.843 -1.486 1.00 96.50 199 THR A O 1
ATOM 1557 N N . TYR A 1 200 ? -3.956 10.729 -2.116 1.00 97.00 200 TYR A N 1
ATOM 1558 C CA . TYR A 1 200 ? -4.801 9.691 -1.530 1.00 97.00 200 TYR A CA 1
ATOM 1559 C C . TYR A 1 200 ? -5.815 9.190 -2.560 1.00 97.00 200 TYR A C 1
ATOM 1561 O O . TYR A 1 200 ? -6.624 9.974 -3.060 1.00 97.00 200 TYR A O 1
ATOM 1569 N N . HIS A 1 201 ? -5.792 7.888 -2.841 1.00 97.06 201 HIS A N 1
ATOM 1570 C CA . HIS A 1 201 ? -6.709 7.209 -3.755 1.00 97.06 201 HIS A CA 1
ATOM 1571 C C . HIS A 1 201 ? -7.405 6.056 -3.030 1.00 97.06 201 HIS A C 1
ATOM 1573 O O . HIS A 1 201 ? -6.767 5.068 -2.667 1.00 97.06 201 HIS A O 1
ATOM 1579 N N . SER A 1 202 ? -8.723 6.160 -2.859 1.00 95.00 202 SER A N 1
ATOM 1580 C CA . SER A 1 202 ? -9.553 5.098 -2.287 1.00 95.00 202 SER A CA 1
ATOM 1581 C C . SER A 1 202 ? -10.783 4.847 -3.148 1.00 95.00 202 SER A C 1
ATOM 1583 O O . SER A 1 202 ? -11.419 5.786 -3.624 1.00 95.00 202 SER A O 1
ATOM 1585 N N . ASN A 1 203 ? -11.134 3.570 -3.302 1.00 90.44 203 ASN A N 1
ATOM 1586 C CA . ASN A 1 203 ? -12.402 3.137 -3.894 1.00 90.44 203 ASN A CA 1
ATOM 1587 C C . ASN A 1 203 ? -13.492 2.887 -2.832 1.00 90.44 203 ASN A C 1
ATOM 1589 O O . ASN A 1 203 ? -14.613 2.522 -3.180 1.00 90.44 203 ASN A O 1
ATOM 1593 N N . HIS A 1 204 ? -13.165 3.044 -1.544 1.00 87.75 204 HIS A N 1
ATOM 1594 C CA . HIS A 1 204 ? -14.009 2.629 -0.419 1.00 87.75 204 HIS A CA 1
ATOM 1595 C C . HIS A 1 204 ? -14.319 3.759 0.559 1.00 87.75 204 HIS A C 1
ATOM 1597 O O . HIS A 1 204 ? -15.440 3.835 1.063 1.00 87.75 204 HIS A O 1
ATOM 1603 N N . LEU A 1 205 ? -13.343 4.625 0.823 1.00 89.25 205 LEU A N 1
ATOM 1604 C CA . LEU A 1 205 ? -13.435 5.698 1.799 1.00 89.25 205 LEU A CA 1
ATOM 1605 C C . LEU A 1 205 ? -13.671 7.039 1.105 1.00 89.25 205 LEU A C 1
ATOM 1607 O O . LEU A 1 205 ? -13.047 7.367 0.094 1.00 89.25 205 LEU A O 1
ATOM 1611 N N . GLN A 1 206 ? -14.574 7.830 1.678 1.00 85.12 206 GLN A N 1
ATOM 1612 C CA . GLN A 1 206 ? -14.828 9.209 1.269 1.00 85.12 206 GLN A CA 1
ATOM 1613 C C . GLN A 1 206 ? -14.078 10.176 2.197 1.00 85.12 206 GLN A C 1
ATOM 1615 O O . GLN A 1 206 ? -13.763 9.843 3.336 1.00 85.12 206 GLN A O 1
ATOM 1620 N N . GLY A 1 207 ? -13.783 11.387 1.717 1.00 85.06 207 GLY A N 1
ATOM 1621 C CA . GLY A 1 207 ? -13.284 12.470 2.576 1.00 85.06 207 GLY A CA 1
ATOM 1622 C C . GLY A 1 207 ? -11.788 12.460 2.911 1.00 85.06 207 GLY A C 1
ATOM 1623 O O . GLY A 1 207 ? -11.378 13.252 3.749 1.00 85.06 207 GLY A O 1
ATOM 1624 N N . ARG A 1 208 ? -10.964 11.622 2.254 1.00 93.50 208 ARG A N 1
ATOM 1625 C CA . ARG A 1 208 ? -9.491 11.588 2.432 1.00 93.50 208 ARG A CA 1
ATOM 1626 C C . ARG A 1 208 ? -9.085 11.492 3.915 1.00 93.50 208 ARG A C 1
ATOM 1628 O O . ARG A 1 208 ? -8.305 12.302 4.416 1.00 93.50 208 ARG A O 1
ATOM 1635 N N . LEU A 1 209 ? -9.646 10.504 4.610 1.00 96.38 209 LEU A N 1
ATOM 1636 C CA . LEU A 1 209 ? -9.386 10.231 6.023 1.00 96.38 209 LEU A CA 1
ATOM 1637 C C . LEU A 1 209 ? -8.381 9.083 6.190 1.00 96.38 209 LEU A C 1
ATOM 1639 O O . LEU A 1 209 ? -8.375 8.117 5.426 1.00 96.38 209 LEU A O 1
ATOM 1643 N N . LEU A 1 210 ? -7.535 9.200 7.209 1.00 97.19 210 LEU A N 1
ATOM 1644 C CA . LEU A 1 210 ? -6.503 8.242 7.586 1.00 97.19 210 LEU A CA 1
ATOM 1645 C C . LEU A 1 210 ? -6.943 7.527 8.864 1.00 97.19 210 LEU A C 1
ATOM 1647 O O . LEU A 1 210 ? -7.060 8.175 9.905 1.00 97.19 210 LEU A O 1
ATOM 1651 N N . TYR A 1 211 ? -7.224 6.229 8.744 1.00 97.56 211 TYR A N 1
ATOM 1652 C CA . TYR A 1 211 ? -7.574 5.308 9.829 1.00 97.56 211 TYR A CA 1
ATOM 1653 C C . TYR A 1 211 ? -7.580 3.856 9.312 1.00 97.56 211 TYR A C 1
ATOM 1655 O O . TYR A 1 211 ? -7.451 3.626 8.102 1.00 97.56 211 TYR A O 1
ATOM 1663 N N . ASP A 1 212 ? -7.744 2.888 10.215 1.00 96.94 212 ASP A N 1
ATOM 1664 C CA . ASP A 1 212 ? -7.937 1.475 9.886 1.00 96.94 212 ASP A CA 1
ATOM 1665 C C . ASP A 1 212 ? -9.434 1.131 9.788 1.00 96.94 212 ASP A C 1
ATOM 1667 O O . ASP A 1 212 ? -10.146 1.125 10.789 1.00 96.94 212 ASP A O 1
ATOM 1671 N N . ASP A 1 213 ? -9.913 0.817 8.580 1.00 95.81 213 ASP A N 1
ATOM 1672 C CA . ASP A 1 213 ? -11.293 0.380 8.310 1.00 95.81 213 ASP A CA 1
ATOM 1673 C C . ASP A 1 213 ? -11.470 -1.152 8.354 1.00 95.81 213 ASP A C 1
ATOM 1675 O O . ASP A 1 213 ? -12.521 -1.684 7.992 1.00 95.81 213 ASP A O 1
ATOM 1679 N N . GLY A 1 214 ? -10.445 -1.884 8.800 1.00 96.44 214 GLY A N 1
ATOM 1680 C CA . GLY A 1 214 ? -10.442 -3.341 8.857 1.00 96.44 214 GLY A CA 1
ATOM 1681 C C . GLY A 1 214 ? -10.246 -4.027 7.499 1.00 96.44 214 GLY A C 1
ATOM 1682 O O . GLY A 1 214 ? -10.170 -3.412 6.434 1.00 96.44 214 GLY A O 1
ATOM 1683 N N . ALA A 1 215 ? -10.116 -5.349 7.533 1.00 96.94 215 ALA A N 1
ATOM 1684 C CA . ALA A 1 215 ? -10.001 -6.180 6.346 1.00 96.94 215 ALA A CA 1
ATOM 1685 C C . ALA A 1 215 ? -11.287 -6.104 5.511 1.00 96.94 215 ALA A C 1
ATOM 1687 O O . ALA A 1 215 ? -12.388 -6.357 6.003 1.00 96.94 215 ALA A O 1
ATOM 1688 N N . ARG A 1 216 ? -11.141 -5.810 4.216 1.00 96.06 216 ARG A N 1
ATOM 1689 C CA . ARG A 1 216 ? -12.271 -5.711 3.268 1.00 96.06 216 ARG A CA 1
ATOM 1690 C C . ARG A 1 216 ? -12.698 -7.056 2.685 1.00 96.06 216 ARG A C 1
ATOM 1692 O O . ARG A 1 216 ? -13.683 -7.138 1.959 1.00 96.06 216 ARG A O 1
ATOM 1699 N N . PHE A 1 217 ? -11.933 -8.096 2.990 1.00 95.94 217 PHE A N 1
ATOM 1700 C CA . PHE A 1 217 ? -12.125 -9.456 2.520 1.00 95.94 217 PHE A CA 1
ATOM 1701 C C . PHE A 1 217 ? -11.740 -10.424 3.633 1.00 95.94 217 PHE A C 1
ATOM 1703 O O . PHE A 1 217 ? -10.886 -10.121 4.462 1.00 95.94 217 PHE A O 1
ATOM 1710 N N . ASP A 1 218 ? -12.362 -11.593 3.630 1.00 94.12 218 ASP A N 1
ATOM 1711 C CA . ASP A 1 218 ? -12.254 -12.620 4.666 1.00 94.12 218 ASP A CA 1
ATOM 1712 C C . ASP A 1 218 ? -11.249 -13.731 4.334 1.00 94.12 218 ASP A C 1
ATOM 1714 O O . ASP A 1 218 ? -10.938 -14.552 5.197 1.00 94.12 218 ASP A O 1
ATOM 1718 N N . SER A 1 219 ? -10.706 -13.743 3.114 1.00 93.12 219 SER A N 1
ATOM 1719 C CA . SER A 1 219 ? -9.731 -14.739 2.671 1.00 93.12 219 SER A CA 1
ATOM 1720 C C . SER A 1 219 ? -8.566 -14.142 1.865 1.00 93.12 219 SER A C 1
ATOM 1722 O O . SER A 1 219 ? -8.785 -13.243 1.037 1.00 93.12 219 SER A O 1
ATOM 1724 N N . PRO A 1 220 ? -7.337 -14.670 2.037 1.00 92.88 220 PRO A N 1
ATOM 1725 C CA . PRO A 1 220 ? -6.192 -14.398 1.171 1.00 92.88 220 PRO A CA 1
ATOM 1726 C C . PRO A 1 220 ? -6.471 -14.681 -0.304 1.00 92.88 220 PRO A C 1
ATOM 1728 O O . PRO A 1 220 ? -7.157 -15.645 -0.639 1.00 92.88 220 PRO A O 1
ATOM 1731 N N . PHE A 1 221 ? -5.859 -13.896 -1.189 1.00 93.25 221 PHE A N 1
ATOM 1732 C CA . PHE A 1 221 ? -5.774 -14.199 -2.614 1.00 93.25 221 PHE A CA 1
ATOM 1733 C C . PHE A 1 221 ? -4.326 -14.562 -2.962 1.00 93.25 221 PHE A C 1
ATOM 1735 O O . PHE A 1 221 ? -3.435 -13.717 -2.913 1.00 93.25 221 PHE A O 1
ATOM 1742 N N . V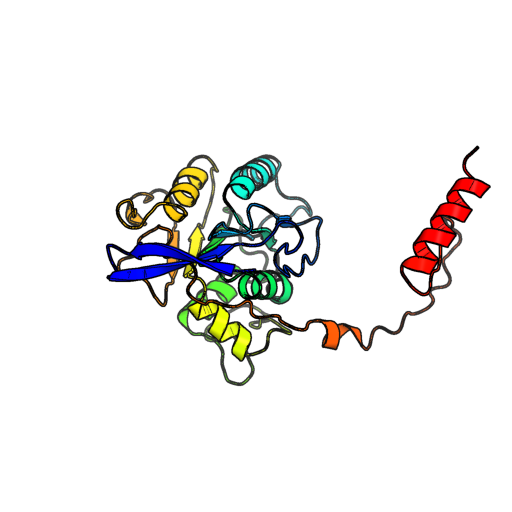AL A 1 222 ? -4.081 -15.827 -3.309 1.00 90.50 222 VAL A N 1
ATOM 1743 C CA . VAL A 1 222 ? -2.735 -16.329 -3.623 1.00 90.50 222 VAL A CA 1
ATOM 1744 C C . VAL A 1 222 ? -2.483 -16.223 -5.124 1.00 90.50 222 VAL A C 1
ATOM 1746 O O . VAL A 1 222 ? -3.213 -16.807 -5.923 1.00 90.50 222 VAL A O 1
ATOM 1749 N N . VAL A 1 223 ? -1.434 -15.497 -5.506 1.00 88.94 223 VAL A N 1
ATOM 1750 C CA . VAL A 1 223 ? -0.972 -15.417 -6.897 1.00 88.94 223 VAL A CA 1
ATOM 1751 C C . VAL A 1 223 ? 0.086 -16.493 -7.130 1.00 88.94 223 VAL A C 1
ATOM 1753 O O . VAL A 1 223 ? 1.064 -16.577 -6.392 1.00 88.94 223 VAL A O 1
ATOM 1756 N N . ASP A 1 224 ? -0.091 -17.331 -8.149 1.00 85.69 224 ASP A N 1
ATOM 1757 C CA . ASP A 1 224 ? 0.922 -18.314 -8.535 1.00 85.69 224 ASP A CA 1
ATOM 1758 C C . ASP A 1 224 ? 1.949 -17.688 -9.491 1.00 85.69 224 ASP A C 1
ATOM 1760 O O . ASP A 1 224 ? 1.714 -17.564 -10.694 1.00 85.69 224 ASP A O 1
ATOM 1764 N N . LEU A 1 225 ? 3.109 -17.305 -8.954 1.00 81.44 225 LEU A N 1
ATOM 1765 C CA . LEU A 1 225 ? 4.230 -16.790 -9.747 1.00 81.44 225 LEU A CA 1
ATOM 1766 C C . LEU A 1 225 ? 5.137 -17.904 -10.314 1.00 81.44 225 LEU A C 1
ATOM 1768 O O . LEU A 1 225 ? 6.084 -17.613 -11.046 1.00 81.44 225 LEU A O 1
ATOM 1772 N N . SER A 1 226 ? 4.867 -19.185 -10.024 1.00 73.88 226 SER A N 1
ATOM 1773 C CA . SER A 1 226 ? 5.714 -20.309 -10.457 1.00 73.88 226 SER A CA 1
ATOM 1774 C C . SER A 1 226 ? 5.644 -20.582 -11.963 1.00 73.88 226 SER A C 1
ATOM 1776 O O . SER A 1 226 ? 6.574 -21.155 -12.536 1.00 73.88 226 SER A O 1
ATOM 1778 N N . ALA A 1 227 ? 4.583 -20.132 -12.640 1.00 65.62 227 ALA A N 1
ATOM 1779 C CA . ALA A 1 227 ? 4.408 -20.325 -14.077 1.00 65.62 227 ALA A CA 1
ATOM 1780 C C . ALA A 1 227 ? 5.555 -19.715 -14.909 1.00 65.62 227 ALA A C 1
ATOM 1782 O O . ALA A 1 227 ? 5.910 -20.270 -15.948 1.00 65.62 227 ALA A O 1
ATOM 1783 N N . GLY A 1 228 ? 6.187 -18.635 -14.430 1.00 55.94 228 GLY A N 1
ATOM 1784 C CA . GLY A 1 228 ? 7.370 -18.041 -15.065 1.00 55.94 228 GLY A CA 1
ATOM 1785 C C . GLY A 1 228 ? 8.673 -18.825 -14.844 1.00 55.94 228 GLY A C 1
ATOM 1786 O O . GLY A 1 228 ? 9.614 -18.669 -15.617 1.00 55.94 228 GLY A O 1
ATOM 1787 N N . ALA A 1 229 ? 8.732 -19.690 -13.825 1.00 51.91 229 ALA A N 1
ATOM 1788 C CA . ALA A 1 229 ? 9.928 -20.451 -13.456 1.00 51.91 229 ALA A CA 1
ATOM 1789 C C . ALA A 1 229 ? 10.062 -21.795 -14.198 1.00 51.91 229 ALA A C 1
ATOM 1791 O O . ALA A 1 229 ? 11.141 -22.384 -14.213 1.00 51.91 229 ALA A O 1
ATOM 1792 N N . LYS A 1 230 ? 9.000 -22.280 -14.860 1.00 46.34 230 LYS A N 1
ATOM 1793 C CA . LYS A 1 230 ? 8.991 -23.588 -15.550 1.00 46.34 230 LYS A CA 1
ATOM 1794 C C . LYS A 1 230 ? 9.977 -23.699 -16.725 1.00 46.34 230 LYS A C 1
ATOM 1796 O O . LYS A 1 230 ? 10.269 -24.809 -17.154 1.00 46.34 230 LYS A O 1
ATOM 1801 N N . ASN A 1 231 ? 10.512 -22.577 -17.213 1.00 43.34 231 ASN A N 1
ATOM 1802 C CA . ASN A 1 231 ? 11.465 -22.522 -18.328 1.00 43.34 231 ASN A CA 1
ATOM 1803 C C . ASN A 1 231 ? 12.895 -22.143 -17.913 1.00 43.34 231 ASN A C 1
ATOM 1805 O O . ASN A 1 231 ? 13.712 -21.835 -18.783 1.00 43.34 231 ASN A O 1
ATOM 1809 N N . VAL A 1 232 ? 13.231 -22.163 -16.617 1.00 41.19 232 VAL A N 1
ATOM 1810 C CA . VAL A 1 232 ? 14.625 -21.987 -16.189 1.00 41.19 232 VAL A CA 1
ATOM 1811 C C . VAL A 1 232 ? 15.396 -23.258 -16.549 1.00 41.19 232 VAL A C 1
ATOM 1813 O O . VAL A 1 232 ? 15.462 -24.216 -15.783 1.00 41.19 232 VAL A O 1
ATOM 1816 N N . LYS A 1 233 ? 15.971 -23.283 -17.755 1.00 39.19 233 LYS A N 1
ATOM 1817 C CA . LYS A 1 233 ? 17.060 -24.206 -18.067 1.00 39.19 233 LYS A CA 1
ATOM 1818 C C . LYS A 1 233 ? 18.235 -23.779 -17.199 1.00 39.19 233 LYS A C 1
ATOM 1820 O O . LYS A 1 233 ? 18.799 -22.712 -17.419 1.00 39.19 233 LYS A O 1
ATOM 1825 N N . PHE A 1 234 ? 18.572 -24.583 -16.196 1.00 40.78 234 PHE A N 1
ATOM 1826 C CA . PHE A 1 234 ? 19.850 -24.446 -15.514 1.00 40.78 234 PHE A CA 1
ATOM 1827 C C . PHE A 1 234 ? 20.941 -24.702 -16.553 1.00 40.78 234 PHE A C 1
ATOM 1829 O O . PHE A 1 234 ? 21.213 -25.847 -16.910 1.00 40.78 234 PHE A O 1
ATOM 1836 N N . GLU A 1 235 ? 21.526 -23.637 -17.093 1.00 38.91 235 GLU A N 1
ATOM 1837 C CA . GLU A 1 235 ? 22.787 -23.764 -17.804 1.00 38.91 235 GLU A CA 1
ATOM 1838 C C . GLU A 1 235 ? 23.830 -24.157 -16.765 1.00 38.91 235 GLU A C 1
ATOM 1840 O O . GLU A 1 235 ? 24.139 -23.402 -15.842 1.00 38.91 235 GLU A O 1
ATOM 1845 N N . SER A 1 236 ? 24.342 -25.379 -16.885 1.00 38.59 236 SER A N 1
ATOM 1846 C CA . SER A 1 236 ? 25.525 -25.810 -16.161 1.00 38.59 236 SER A CA 1
ATOM 1847 C C . SER A 1 236 ? 26.701 -24.967 -16.651 1.00 38.59 236 SER A C 1
ATOM 1849 O O . SER A 1 236 ? 27.403 -25.342 -17.590 1.00 38.59 236 SER A O 1
ATOM 1851 N N . SER A 1 237 ? 26.903 -23.791 -16.062 1.00 37.69 237 SER A N 1
ATOM 1852 C CA . SER A 1 237 ? 28.132 -23.041 -16.265 1.00 37.69 237 SER A CA 1
ATOM 1853 C C . SER A 1 237 ? 29.269 -23.875 -15.682 1.00 37.69 237 SER A C 1
ATOM 1855 O O . SER A 1 237 ? 29.262 -24.166 -14.483 1.00 37.69 237 SER A O 1
ATOM 1857 N N . ASN A 1 238 ? 30.242 -24.261 -16.509 1.00 40.62 238 ASN A N 1
ATOM 1858 C CA . ASN A 1 238 ? 31.522 -24.750 -16.011 1.00 40.62 238 ASN A CA 1
ATOM 1859 C C . ASN A 1 238 ? 32.136 -23.624 -15.178 1.00 40.62 238 ASN A C 1
ATOM 1861 O O . ASN A 1 238 ? 32.636 -22.641 -15.723 1.00 40.62 238 ASN A O 1
ATOM 1865 N N . LEU A 1 239 ? 32.020 -23.738 -13.855 1.00 40.03 239 LEU A N 1
ATOM 1866 C CA . LEU A 1 239 ? 32.584 -22.780 -12.919 1.00 40.03 239 LEU A CA 1
ATOM 1867 C C . LEU A 1 239 ? 34.098 -22.767 -13.123 1.00 40.03 239 LEU A C 1
ATOM 1869 O O . LEU A 1 239 ? 34.787 -23.752 -12.858 1.00 40.03 239 LEU A O 1
ATOM 1873 N N . SER A 1 240 ? 34.611 -21.635 -13.604 1.00 41.59 240 SER A N 1
ATOM 1874 C CA . SER A 1 240 ? 36.026 -21.304 -13.498 1.00 41.59 240 SER A CA 1
ATOM 1875 C C . SER A 1 240 ? 36.448 -21.455 -12.039 1.00 41.59 240 SER A C 1
ATOM 1877 O O . SER A 1 240 ? 35.731 -21.002 -11.146 1.00 41.59 240 SER A O 1
ATOM 1879 N N . SER A 1 241 ? 37.596 -22.088 -11.818 1.00 39.34 241 SER A N 1
ATOM 1880 C CA . SER A 1 241 ? 38.178 -22.439 -10.523 1.00 39.34 241 SER A CA 1
ATOM 1881 C C . SER A 1 241 ? 38.441 -21.220 -9.627 1.00 39.34 241 SER A C 1
ATOM 1883 O O . SER A 1 241 ? 39.578 -20.787 -9.456 1.00 39.34 241 SER A O 1
ATOM 1885 N N . VAL A 1 242 ? 37.394 -20.661 -9.034 1.00 40.62 242 VAL A N 1
ATOM 1886 C CA . VAL A 1 242 ? 37.490 -19.802 -7.856 1.00 40.62 242 VAL A CA 1
ATOM 1887 C C . VAL A 1 242 ? 37.373 -20.730 -6.651 1.00 40.62 242 VAL A C 1
ATOM 1889 O O . VAL A 1 242 ? 36.537 -21.630 -6.657 1.00 40.62 242 VAL A O 1
ATOM 1892 N N . HIS A 1 243 ? 38.252 -20.570 -5.659 1.00 45.81 243 HIS A N 1
ATOM 1893 C CA . HIS A 1 243 ? 38.328 -21.379 -4.434 1.00 45.81 243 HIS A CA 1
ATOM 1894 C C . HIS A 1 243 ? 37.073 -21.228 -3.551 1.00 45.81 243 HIS A C 1
ATOM 1896 O O . HIS A 1 243 ? 37.107 -20.658 -2.467 1.00 45.81 243 HIS A O 1
ATOM 1902 N N . GLY A 1 244 ? 35.952 -21.753 -4.027 1.00 50.81 244 GLY A N 1
ATOM 1903 C CA . GLY A 1 244 ? 34.730 -21.993 -3.285 1.00 50.81 244 GLY A CA 1
ATOM 1904 C C . GLY A 1 244 ? 34.180 -23.328 -3.762 1.00 50.81 244 GLY A C 1
ATOM 1905 O O . GLY A 1 244 ? 33.872 -23.491 -4.942 1.00 50.81 244 GLY A O 1
ATOM 1906 N N . GLN A 1 245 ? 34.102 -24.315 -2.870 1.00 55.06 245 GLN A N 1
ATOM 1907 C CA . GLN A 1 245 ? 33.412 -25.559 -3.196 1.00 55.06 245 GLN A CA 1
ATOM 1908 C C . GLN A 1 245 ? 31.913 -25.260 -3.204 1.00 55.06 245 GLN A C 1
ATOM 1910 O O . GLN A 1 245 ? 31.319 -24.978 -2.166 1.00 55.06 245 GLN A O 1
ATOM 1915 N N . SER A 1 246 ? 31.308 -25.262 -4.390 1.00 57.41 246 SER A N 1
ATOM 1916 C CA . SER A 1 246 ? 29.857 -25.192 -4.516 1.00 57.41 246 SER A CA 1
ATOM 1917 C C . SER A 1 246 ? 29.264 -26.564 -4.199 1.00 57.41 246 SER A C 1
ATOM 1919 O O . SER A 1 246 ? 29.713 -27.590 -4.711 1.00 57.41 246 SER A O 1
ATOM 1921 N N . ILE A 1 247 ? 28.252 -26.586 -3.333 1.00 61.28 247 ILE A N 1
ATOM 1922 C CA . ILE A 1 247 ? 27.496 -27.795 -3.016 1.00 61.28 247 ILE A CA 1
ATOM 1923 C C . ILE A 1 247 ? 26.301 -27.847 -3.961 1.00 61.28 247 ILE A C 1
ATOM 1925 O O . ILE A 1 247 ? 25.383 -27.036 -3.858 1.00 61.28 247 ILE A O 1
ATOM 1929 N N . GLN A 1 248 ? 26.319 -28.790 -4.901 1.00 72.62 248 GLN A N 1
ATOM 1930 C CA . GLN A 1 248 ? 25.181 -29.037 -5.784 1.00 72.62 248 GLN A CA 1
ATOM 1931 C C . GLN A 1 248 ? 24.208 -30.017 -5.129 1.00 72.62 248 GLN A C 1
ATOM 1933 O O . GLN A 1 248 ? 24.607 -31.106 -4.706 1.00 72.62 248 GLN A O 1
ATOM 1938 N N . ALA A 1 249 ? 22.927 -29.656 -5.084 1.00 81.38 249 ALA A N 1
ATOM 1939 C CA . ALA A 1 249 ? 21.872 -30.493 -4.532 1.00 81.38 249 ALA A CA 1
ATOM 1940 C C . ALA A 1 249 ? 20.610 -30.466 -5.395 1.00 81.38 249 ALA A C 1
ATOM 1942 O O . ALA A 1 249 ? 20.260 -29.437 -5.969 1.00 81.38 249 ALA A O 1
ATOM 1943 N N . ASN A 1 250 ? 19.928 -31.608 -5.469 1.00 72.69 250 ASN A N 1
ATOM 1944 C CA . ASN A 1 250 ? 18.732 -31.783 -6.297 1.00 72.69 250 ASN A CA 1
ATOM 1945 C C . ASN A 1 250 ? 17.451 -31.306 -5.596 1.00 72.69 250 ASN A C 1
ATOM 1947 O O . ASN A 1 250 ? 16.439 -31.053 -6.244 1.00 72.69 250 ASN A O 1
ATOM 1951 N N . ASN A 1 251 ? 17.472 -31.219 -4.265 1.00 75.50 251 ASN A N 1
ATOM 1952 C CA . ASN A 1 251 ? 16.379 -30.724 -3.435 1.00 75.50 251 ASN A CA 1
ATOM 1953 C C . ASN A 1 251 ? 16.926 -30.220 -2.087 1.00 75.50 251 ASN A C 1
ATOM 1955 O O . ASN A 1 251 ? 18.105 -30.389 -1.781 1.00 75.50 251 ASN A O 1
ATOM 1959 N N . LEU A 1 252 ? 16.066 -29.595 -1.278 1.00 57.38 252 LEU A N 1
ATOM 1960 C CA . LEU A 1 252 ? 16.459 -28.993 0.000 1.00 57.38 252 LEU A CA 1
ATOM 1961 C C . LEU A 1 252 ? 17.020 -30.015 1.003 1.00 57.38 252 LEU A C 1
ATOM 1963 O O . LEU A 1 252 ? 17.981 -29.709 1.703 1.00 57.38 252 LEU A O 1
ATOM 1967 N N . SER A 1 253 ? 16.454 -31.223 1.056 1.00 69.19 253 SER A N 1
ATOM 1968 C CA . SER A 1 253 ? 16.922 -32.270 1.974 1.00 69.19 253 SER A CA 1
ATOM 1969 C C . SER A 1 253 ? 18.348 -32.707 1.624 1.00 69.19 253 SER A C 1
ATOM 1971 O O . SER A 1 253 ? 19.213 -32.745 2.494 1.00 69.19 253 SER A O 1
ATOM 1973 N N . ASP A 1 254 ? 18.608 -32.931 0.333 1.00 73.94 254 ASP A N 1
ATOM 1974 C CA . ASP A 1 254 ? 19.935 -33.235 -0.221 1.00 73.94 254 ASP A CA 1
ATOM 1975 C C . ASP A 1 254 ? 20.926 -32.077 0.015 1.00 73.94 254 ASP A C 1
ATOM 1977 O O . ASP A 1 254 ? 22.097 -32.294 0.321 1.00 73.94 254 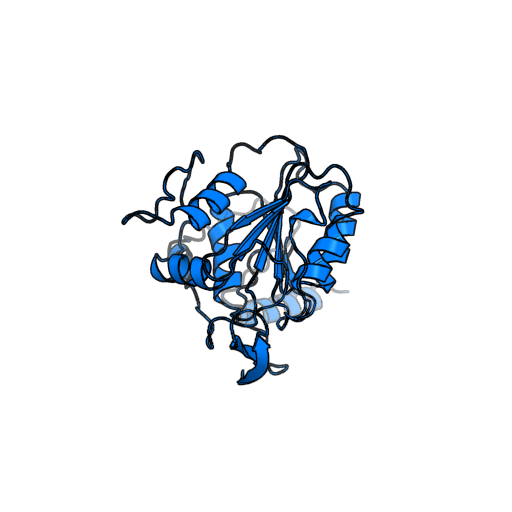ASP A O 1
ATOM 1981 N N . ALA A 1 255 ? 20.457 -30.826 -0.052 1.00 74.19 255 ALA A N 1
ATOM 1982 C CA . ALA A 1 255 ? 21.285 -29.650 0.217 1.00 74.19 255 ALA A CA 1
ATOM 1983 C C . ALA A 1 255 ? 21.748 -29.590 1.677 1.00 74.19 255 ALA A C 1
ATOM 1985 O O . ALA A 1 255 ? 22.923 -29.332 1.934 1.00 74.19 255 ALA A O 1
ATOM 1986 N N . ILE A 1 256 ? 20.844 -29.856 2.624 1.00 76.69 256 ILE A N 1
ATOM 1987 C CA . ILE A 1 256 ? 21.145 -29.857 4.062 1.00 76.69 256 ILE A CA 1
ATOM 1988 C C . ILE A 1 256 ? 22.126 -30.982 4.400 1.00 76.69 256 ILE A C 1
ATOM 1990 O O . ILE A 1 256 ? 23.109 -30.748 5.103 1.00 76.69 256 ILE A O 1
ATOM 1994 N N . GLU A 1 257 ? 21.902 -32.181 3.865 1.00 76.19 257 GLU A N 1
ATOM 1995 C CA . GLU A 1 257 ? 22.765 -33.340 4.103 1.00 76.19 257 GLU A CA 1
ATOM 1996 C C . GLU A 1 257 ? 24.183 -33.120 3.553 1.00 76.19 257 GLU A C 1
ATOM 1998 O O . GLU A 1 257 ? 25.183 -33.366 4.239 1.00 76.19 257 GLU A O 1
ATOM 2003 N N . LYS A 1 258 ? 24.292 -32.572 2.338 1.00 78.81 258 LYS A N 1
ATOM 2004 C CA . LYS A 1 258 ? 25.587 -32.252 1.729 1.00 78.81 258 LYS A CA 1
ATOM 2005 C C . LYS A 1 258 ? 26.296 -31.091 2.420 1.00 78.81 258 LYS A C 1
ATOM 2007 O O . LYS A 1 258 ? 27.517 -31.141 2.556 1.00 78.81 258 LYS A O 1
ATOM 2012 N N . LEU A 1 259 ? 25.562 -30.080 2.888 1.00 76.94 259 LEU A N 1
ATOM 2013 C CA . LEU A 1 259 ? 26.121 -28.983 3.678 1.00 76.94 259 LEU A CA 1
ATOM 2014 C C . LEU A 1 259 ? 26.670 -29.489 5.014 1.00 76.94 259 LEU A C 1
ATOM 2016 O O . LEU A 1 259 ? 27.811 -29.183 5.352 1.00 76.94 259 LEU A O 1
ATOM 2020 N N . ALA A 1 260 ? 25.905 -30.317 5.729 1.00 76.31 260 ALA A N 1
ATOM 2021 C CA . ALA A 1 260 ? 26.358 -30.948 6.964 1.00 76.31 260 ALA A CA 1
ATOM 2022 C C . ALA A 1 260 ? 27.623 -31.785 6.716 1.00 76.31 260 ALA A C 1
ATOM 2024 O O . ALA A 1 260 ? 28.625 -31.610 7.406 1.00 76.31 260 ALA A O 1
ATOM 2025 N N . SER A 1 261 ? 27.624 -32.617 5.670 1.00 74.62 261 SER A N 1
ATOM 2026 C CA . SER A 1 261 ? 28.780 -33.438 5.281 1.00 74.62 261 SER A CA 1
ATOM 2027 C C . SER A 1 261 ? 30.016 -32.599 4.948 1.00 74.62 261 SER A C 1
ATOM 2029 O O . SER A 1 261 ? 31.128 -32.945 5.339 1.00 74.62 261 SER A O 1
ATOM 2031 N N . PHE A 1 262 ? 29.836 -31.481 4.241 1.00 75.69 262 PHE A N 1
ATOM 2032 C CA . PHE A 1 262 ? 30.917 -30.558 3.910 1.00 75.69 262 PHE A CA 1
ATOM 2033 C C . PHE A 1 262 ? 31.502 -29.889 5.160 1.00 75.69 262 PHE A C 1
ATOM 2035 O O . PHE A 1 262 ? 32.726 -29.825 5.287 1.00 75.69 262 PHE A O 1
ATOM 2042 N N . ILE A 1 263 ? 30.651 -29.441 6.090 1.00 74.69 263 ILE A N 1
ATOM 2043 C CA . ILE A 1 263 ? 31.072 -28.846 7.364 1.00 74.69 263 ILE A CA 1
ATOM 2044 C C . ILE A 1 263 ? 31.821 -29.877 8.212 1.00 74.69 263 ILE A C 1
ATOM 2046 O O . ILE A 1 263 ? 32.904 -29.573 8.690 1.00 74.69 263 ILE A O 1
ATOM 2050 N N . PHE A 1 264 ? 31.322 -31.109 8.344 1.00 75.44 264 PHE A N 1
ATOM 2051 C CA . PHE A 1 264 ? 32.020 -32.155 9.105 1.00 75.44 264 PHE A CA 1
ATOM 2052 C C . PHE A 1 264 ? 33.360 -32.560 8.487 1.00 75.44 264 PHE A C 1
ATOM 2054 O O . PHE A 1 264 ? 34.288 -32.920 9.203 1.00 75.44 264 PHE A O 1
ATOM 2061 N N . LYS A 1 265 ? 33.469 -32.516 7.156 1.00 71.25 265 LYS A N 1
ATOM 2062 C CA . LYS A 1 265 ? 34.683 -32.920 6.442 1.00 71.25 265 LYS A CA 1
ATOM 2063 C C . LYS A 1 265 ? 35.776 -31.848 6.448 1.00 71.25 265 LYS A C 1
ATOM 2065 O O . LYS A 1 265 ? 36.947 -32.202 6.369 1.00 71.25 265 LYS A O 1
ATOM 2070 N N . ASN A 1 266 ? 35.404 -30.568 6.489 1.00 71.25 266 ASN A N 1
ATOM 2071 C CA . ASN A 1 266 ? 36.344 -29.445 6.362 1.00 71.25 266 ASN A CA 1
ATOM 2072 C C . ASN A 1 266 ? 36.411 -28.550 7.611 1.00 71.25 266 ASN A C 1
ATOM 2074 O O . ASN A 1 266 ? 37.246 -27.654 7.671 1.00 71.25 266 ASN A O 1
ATOM 2078 N N . GLY A 1 267 ? 35.525 -28.758 8.584 1.00 57.16 267 GLY A N 1
ATOM 2079 C CA . GLY A 1 267 ? 35.505 -28.066 9.866 1.00 57.16 267 GLY A CA 1
ATOM 2080 C C . GLY A 1 267 ? 36.363 -28.792 10.895 1.00 57.16 267 GLY A C 1
ATOM 2081 O O . GLY A 1 267 ? 35.839 -29.529 11.727 1.00 57.16 267 GLY A O 1
ATOM 2082 N N . SER A 1 268 ? 37.674 -28.566 10.828 1.00 47.12 268 SER A N 1
ATOM 2083 C CA . SER A 1 268 ? 38.645 -28.799 11.905 1.00 47.12 268 SER A CA 1
ATOM 2084 C C . SER A 1 268 ? 39.620 -27.636 11.949 1.00 47.12 268 SER A C 1
ATOM 2086 O O . SER A 1 268 ? 40.220 -27.384 10.878 1.00 47.12 268 SER A O 1
#

Radius of gyration: 20.83 Å; chains: 1; bounding box: 60×54×38 Å

Secondary structure (DSSP, 8-state):
-EEEEEEE-TTT-PEEEEEEPPTT--------STTSEEE--TT--EEEEEE---SSSS--HHHHHHHHHHHTT-SEEEEE--GGGHHHHHHHHHH-TT--EEEEEEESSPP-SS-HHHHHHHHHHH-B-TTSPBTT--SSS-S-TT--HHHHHHHHHH-EEEEEEEE--STTHHHHHHHTTS-GGG-EEGGGGTTSEEEEE-SS-SS-EES----S-SS------GGGTTT-----------S------SSHHHHHHHHHHHHHHH--

Foldseek 3Di:
DDKDFPQAQPVPRHTFIWDDADPVCLQPQPCPPVVFKDAEDLRAQEAEEEEDQDPDPDDDPLVVVLQVVLNNRHRMGGYDYALQCCLNVLLRLLRRLQHAAYEYEAAQHDRPQRQNVQLVVQCLVPNADPVQARPPGPGPRSHHPQQDSVSSVSNSQRYKYKYWYHDPDSPLVVVLSVLQAAGNVSKDAPCVPVVTPIDIGHPPDPRRIHYRRHRPDGHGDHRDPCVVVPPPPPDPPPDDDDPDDDDDDPDPVRSVVSVVVVCVVPVD